Protein AF-0000000078666868 (afdb_homodimer)

Structure (mmCIF, N/CA/C/O backbone):
data_AF-0000000078666868-model_v1
#
loop_
_entity.id
_entity.type
_entity.pdbx_description
1 polymer 'Putative NUDIX hydrolase'
#
loop_
_atom_site.group_PDB
_atom_site.id
_atom_site.type_symbol
_atom_site.label_atom_id
_atom_site.label_alt_id
_atom_site.label_comp_id
_atom_site.label_asym_id
_atom_site.label_entity_id
_atom_site.label_seq_id
_atom_site.pdbx_PDB_ins_code
_atom_site.Cartn_x
_atom_site.Cartn_y
_atom_site.Cartn_z
_atom_site.occupancy
_atom_site.B_iso_or_equiv
_atom_site.auth_seq_id
_atom_site.auth_comp_id
_atom_site.auth_asym_id
_atom_site.auth_atom_id
_atom_site.pdbx_PDB_model_num
ATOM 1 N N . MET A 1 1 ? -14.555 -18.406 11.094 1 36.31 1 MET A N 1
ATOM 2 C CA . MET A 1 1 ? -13.805 -17.453 11.898 1 36.31 1 MET A CA 1
ATOM 3 C C . MET A 1 1 ? -13.797 -16.062 11.25 1 36.31 1 MET A C 1
ATOM 5 O O . MET A 1 1 ? -13.586 -15.953 10.039 1 36.31 1 MET A O 1
ATOM 9 N N . ARG A 1 2 ? -14.453 -15.195 11.805 1 47.66 2 ARG A N 1
ATOM 10 C CA . ARG A 1 2 ? -14.602 -13.852 11.242 1 47.66 2 ARG A CA 1
ATOM 11 C C . ARG A 1 2 ? -13.242 -13.234 10.938 1 47.66 2 ARG A C 1
ATOM 13 O O . ARG A 1 2 ? -12.414 -13.078 11.828 1 47.66 2 ARG A O 1
ATOM 20 N N . TYR A 1 3 ? -12.711 -13.367 9.695 1 65.25 3 TYR A N 1
ATOM 21 C CA . TYR A 1 3 ? -11.414 -12.805 9.336 1 65.25 3 TYR A CA 1
ATOM 22 C C . TYR A 1 3 ? -11.414 -11.289 9.508 1 65.25 3 TYR A C 1
ATOM 24 O O . TYR A 1 3 ? -12.336 -10.602 9.07 1 65.25 3 TYR A O 1
ATOM 32 N N . SER A 1 4 ? -10.656 -10.891 10.539 1 92.06 4 SER A N 1
ATOM 33 C CA . SER A 1 4 ? -10.5 -9.453 10.773 1 92.06 4 SER A CA 1
ATOM 34 C C . SER A 1 4 ? -9.258 -8.914 10.07 1 92.06 4 SER A C 1
ATOM 36 O O . SER A 1 4 ? -8.203 -9.555 10.078 1 92.06 4 SER A O 1
ATOM 38 N N . ASN A 1 5 ? -9.414 -7.91 9.344 1 98.06 5 ASN A N 1
ATOM 39 C CA . ASN A 1 5 ? -8.344 -7.266 8.594 1 98.06 5 ASN A CA 1
ATOM 40 C C . ASN A 1 5 ? -8.039 -5.871 9.133 1 98.06 5 ASN A C 1
ATOM 42 O O . ASN A 1 5 ? -8.883 -5.262 9.797 1 98.06 5 ASN A O 1
ATOM 46 N N . PRO A 1 6 ? -6.816 -5.434 8.93 1 98.5 6 PRO A N 1
ATOM 47 C CA . PRO A 1 6 ? -6.562 -4.027 9.25 1 98.5 6 PRO A CA 1
ATOM 48 C C . PRO A 1 6 ? -7.453 -3.074 8.453 1 98.5 6 PRO A C 1
ATOM 50 O O . PRO A 1 6 ? -7.984 -3.453 7.402 1 98.5 6 PRO A O 1
ATOM 53 N N . THR A 1 7 ? -7.633 -1.909 8.93 1 98.38 7 THR A N 1
ATOM 54 C CA . THR A 1 7 ? -8.406 -0.892 8.227 1 98.38 7 THR A CA 1
ATOM 55 C C . THR A 1 7 ? -7.508 -0.057 7.32 1 98.38 7 THR A C 1
ATOM 57 O O . THR A 1 7 ? -6.52 0.517 7.773 1 98.38 7 THR A O 1
ATOM 60 N N . PRO A 1 8 ? -7.789 0.019 6.043 1 98.69 8 PRO A N 1
ATOM 61 C CA . PRO A 1 8 ? -6.949 0.774 5.113 1 98.69 8 PRO A CA 1
ATOM 62 C C . PRO A 1 8 ? -7.102 2.285 5.27 1 98.69 8 PRO A C 1
ATOM 64 O O . PRO A 1 8 ? -8.227 2.789 5.363 1 98.69 8 PRO A O 1
ATOM 67 N N . THR A 1 9 ? -6.012 3.002 5.266 1 98.81 9 THR A N 1
ATOM 68 C CA . THR A 1 9 ? -5.957 4.461 5.227 1 98.81 9 THR A CA 1
ATOM 69 C C . THR A 1 9 ? -4.898 4.934 4.234 1 98.81 9 THR A C 1
ATOM 71 O O . THR A 1 9 ? -4.125 4.129 3.711 1 98.81 9 THR A O 1
ATOM 74 N N . VAL A 1 10 ? -4.93 6.203 3.896 1 98.94 10 VAL A N 1
ATOM 75 C CA . VAL A 1 10 ? -3.852 6.863 3.17 1 98.94 10 VAL A CA 1
ATOM 76 C C . VAL A 1 10 ? -3.297 8.016 4.004 1 98.94 10 VAL A C 1
ATOM 78 O O . VAL A 1 10 ? -4.027 8.625 4.789 1 98.94 10 VAL A O 1
ATOM 81 N N . ASP A 1 11 ? -2.051 8.227 3.908 1 98.94 11 ASP A N 1
ATOM 82 C CA . ASP A 1 11 ? -1.366 9.445 4.316 1 98.94 11 ASP A CA 1
ATOM 83 C C . ASP A 1 11 ? -0.655 10.102 3.133 1 98.94 11 ASP A C 1
ATOM 85 O O . ASP A 1 11 ? -0.332 9.43 2.15 1 98.94 11 ASP A O 1
ATOM 89 N N . ILE A 1 12 ? -0.465 11.383 3.236 1 98.88 12 ILE A N 1
ATOM 90 C CA . ILE A 1 12 ? -0.002 12.117 2.068 1 98.88 12 ILE A CA 1
ATOM 91 C C . ILE A 1 12 ? 1.17 13.016 2.459 1 98.88 12 ILE A C 1
ATOM 93 O O . ILE A 1 12 ? 1.06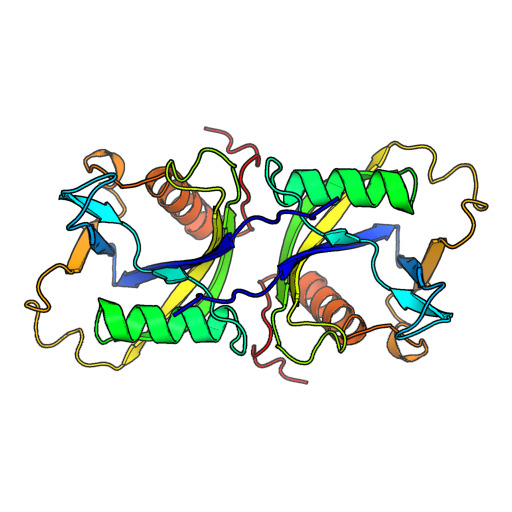2 13.82 3.391 1 98.88 12 ILE A O 1
ATOM 97 N N . ILE A 1 13 ? 2.24 12.906 1.796 1 98.94 13 ILE A N 1
ATOM 98 C CA . ILE A 1 13 ? 3.35 13.844 1.935 1 98.94 13 ILE A CA 1
ATOM 99 C C . ILE A 1 13 ? 3.314 14.859 0.794 1 98.94 13 ILE A C 1
ATOM 101 O O . ILE A 1 13 ? 3.389 14.492 -0.38 1 98.94 13 ILE A O 1
ATOM 105 N N . LEU A 1 14 ? 3.15 16.094 1.084 1 98.69 14 LEU A N 1
ATOM 106 C CA . LEU A 1 14 ? 3.223 17.234 0.179 1 98.69 14 LEU A CA 1
ATOM 107 C C . LEU A 1 14 ? 4.34 18.188 0.594 1 98.69 14 LEU A C 1
ATOM 109 O O . LEU A 1 14 ? 4.371 18.656 1.736 1 98.69 14 LEU A O 1
ATOM 113 N N . GLN A 1 15 ? 5.195 18.438 -0.309 1 98.06 15 GLN A N 1
ATOM 114 C CA . GLN A 1 15 ? 6.324 19.312 0.019 1 98.06 15 GLN A CA 1
ATOM 115 C C . GLN A 1 15 ? 6.363 20.531 -0.896 1 98.06 15 GLN A C 1
ATOM 117 O O . GLN A 1 15 ? 6.109 20.422 -2.098 1 98.06 15 GLN A O 1
ATOM 122 N N . GLN A 1 16 ? 6.598 21.641 -0.354 1 96.31 16 GLN A N 1
ATOM 123 C CA . GLN A 1 16 ? 6.914 22.891 -1.051 1 96.31 16 GLN A CA 1
ATOM 124 C C . GLN A 1 16 ? 8.227 23.484 -0.547 1 96.31 16 GLN A C 1
ATOM 126 O O . GLN A 1 16 ? 8.336 23.859 0.62 1 96.31 16 GLN A O 1
ATOM 131 N N . GLY A 1 17 ? 9.18 23.562 -1.484 1 96.75 17 GLY A N 1
ATOM 132 C CA . GLY A 1 17 ? 10.5 23.969 -1.025 1 96.75 17 GLY A CA 1
ATOM 133 C C . GLY A 1 17 ? 11.102 23 -0.019 1 96.75 17 GLY A C 1
ATOM 134 O O . GLY A 1 17 ? 11.195 21.797 -0.285 1 96.75 17 GLY A O 1
ATOM 135 N N . SER A 1 18 ? 11.438 23.5 1.128 1 98 18 SER A N 1
ATOM 136 C CA . SER A 1 18 ? 12.07 22.688 2.156 1 98 18 SER A CA 1
ATOM 137 C C . SER A 1 18 ? 11.07 22.25 3.221 1 98 18 SER A C 1
ATOM 139 O O . SER A 1 18 ? 11.445 21.656 4.23 1 98 18 SER A O 1
ATOM 141 N N . LYS A 1 19 ? 9.773 22.562 2.953 1 98.31 19 LYS A N 1
ATOM 142 C CA . LYS A 1 19 ? 8.773 22.328 3.994 1 98.31 19 LYS A CA 1
ATOM 143 C C . LYS A 1 19 ? 7.777 21.266 3.574 1 98.31 19 LYS A C 1
ATOM 145 O O . LYS A 1 19 ? 7.445 21.141 2.393 1 98.31 19 LYS A O 1
ATOM 150 N N . VAL A 1 20 ? 7.316 20.516 4.512 1 98.56 20 VAL A N 1
ATOM 151 C CA . VAL A 1 20 ? 6.27 19.531 4.309 1 98.56 20 VAL A CA 1
ATOM 152 C C . VAL A 1 20 ? 4.98 19.984 4.98 1 98.56 20 VAL A C 1
ATOM 154 O O . VAL A 1 20 ? 5.016 20.578 6.062 1 98.56 20 VAL A O 1
ATOM 157 N N . LEU A 1 21 ? 3.857 19.703 4.348 1 98.06 21 LEU A N 1
ATOM 158 C CA . LEU A 1 21 ? 2.547 20.094 4.855 1 98.06 21 LEU A CA 1
ATOM 159 C C . LEU A 1 21 ? 2.08 19.141 5.949 1 98.06 21 LEU A C 1
ATOM 161 O O . LEU A 1 21 ? 2.094 17.922 5.762 1 98.06 21 LEU A O 1
ATOM 165 N N . MET A 1 22 ? 1.708 19.703 7.07 1 98.19 22 MET A N 1
ATOM 166 C CA . MET A 1 22 ? 1.143 18.953 8.195 1 98.19 22 MET A CA 1
ATOM 167 C C . MET A 1 22 ? -0.183 19.562 8.641 1 98.19 22 MET A C 1
ATOM 169 O O . MET A 1 22 ? -0.484 20.703 8.305 1 98.19 22 MET A O 1
ATOM 173 N N . ILE A 1 23 ? -0.926 18.797 9.289 1 97.19 23 ILE A N 1
ATOM 174 C CA . ILE A 1 23 ? -2.119 19.297 9.977 1 97.19 23 ILE A CA 1
ATOM 175 C C . ILE A 1 23 ? -2.018 19 11.469 1 97.19 23 ILE A C 1
ATOM 177 O O . ILE A 1 23 ? -1.339 18.062 11.883 1 97.19 23 ILE A O 1
ATOM 181 N N . ARG A 1 24 ? -2.648 19.781 12.258 1 95.81 24 ARG A N 1
ATOM 182 C CA . ARG A 1 24 ? -2.67 19.562 13.703 1 95.81 24 ARG A CA 1
ATOM 183 C C . ARG A 1 24 ? -3.932 18.812 14.125 1 95.81 24 ARG A C 1
ATOM 185 O O . ARG A 1 24 ? -5.047 19.25 13.82 1 95.81 24 ARG A O 1
ATOM 192 N N . ARG A 1 25 ? -3.752 17.734 14.828 1 95.88 25 ARG A N 1
ATOM 193 C CA . ARG A 1 25 ? -4.898 16.953 15.273 1 95.88 25 ARG A CA 1
ATOM 194 C C . ARG A 1 25 ? -5.688 17.688 16.344 1 95.88 25 ARG A C 1
ATOM 196 O O . ARG A 1 25 ? -5.102 18.312 17.25 1 95.88 25 ARG A O 1
ATOM 203 N N . LYS A 1 26 ? -7.012 17.578 16.328 1 93.94 26 LYS A N 1
ATOM 204 C CA . LYS A 1 26 ? -7.879 18.328 17.234 1 93.94 26 LYS A CA 1
ATOM 205 C C . LYS A 1 26 ? -8.438 17.422 18.328 1 93.94 26 LYS A C 1
ATOM 207 O O . LYS A 1 26 ? -8.953 17.906 19.344 1 93.94 26 LYS A O 1
ATOM 212 N N . LYS A 1 27 ? -8.344 16.141 18.156 1 94.88 27 LYS A N 1
ATOM 213 C CA . LYS A 1 27 ? -8.945 15.188 19.094 1 94.88 27 LYS A CA 1
ATOM 214 C C . LYS A 1 27 ? -7.953 14.102 19.484 1 94.88 27 LYS A C 1
ATOM 216 O O . LYS A 1 27 ? -6.945 13.898 18.812 1 94.88 27 LYS A O 1
ATOM 221 N N . ASP A 1 28 ? -8.328 13.445 20.656 1 96 28 ASP A N 1
ATOM 222 C CA . ASP A 1 28 ? -7.551 12.289 21.062 1 96 28 ASP A CA 1
ATOM 223 C C . ASP A 1 28 ? -7.758 11.109 20.125 1 96 28 ASP A C 1
ATOM 225 O O . ASP A 1 28 ? -8.828 10.977 19.516 1 96 28 ASP A O 1
ATOM 229 N N . PRO A 1 29 ? -6.73 10.32 19.969 1 97.25 29 PRO A N 1
ATOM 230 C CA . PRO A 1 29 ? -5.387 10.414 20.531 1 97.25 29 PRO A CA 1
ATOM 231 C C . PRO A 1 29 ? -4.504 11.43 19.812 1 97.25 29 PRO A C 1
ATOM 233 O O . PRO A 1 29 ? -4.812 11.828 18.688 1 97.25 29 PRO A O 1
ATOM 236 N N . PHE A 1 30 ? -3.357 11.93 20.469 1 97.69 30 PHE A N 1
ATOM 237 C CA . PHE A 1 30 ? -2.314 12.797 19.938 1 97.69 30 PHE A CA 1
ATOM 238 C C . PHE A 1 30 ? -2.855 14.195 19.672 1 97.69 30 PHE A C 1
ATOM 240 O O . PHE A 1 30 ? -2.498 14.836 18.672 1 97.69 30 PHE A O 1
ATOM 247 N N . LYS A 1 31 ? -3.828 14.602 20.531 1 96.94 31 LYS A N 1
ATOM 248 C CA . LYS A 1 31 ? -4.375 15.953 20.406 1 96.94 31 LYS A CA 1
ATOM 249 C C . LYS A 1 31 ? -3.264 17 20.438 1 96.94 31 LYS A C 1
ATOM 251 O O . LYS A 1 31 ? -2.383 16.953 21.297 1 96.94 31 LYS A O 1
ATOM 256 N N . GLY A 1 32 ? -3.359 17.875 19.422 1 96 32 GLY A N 1
ATOM 257 C CA . GLY A 1 32 ? -2.416 18.984 19.391 1 96 32 GLY A CA 1
ATOM 258 C C . GLY A 1 32 ? -1.131 18.656 18.656 1 96 32 GLY A C 1
ATOM 259 O O . GLY A 1 32 ? -0.306 19.531 18.406 1 96 32 GLY A O 1
ATOM 260 N N . GLN A 1 33 ? -0.907 17.422 18.281 1 97.75 33 GLN A N 1
ATOM 261 C CA . GLN A 1 33 ? 0.31 17.016 17.578 1 97.75 33 GLN A CA 1
ATOM 262 C C . GLN A 1 33 ? 0.138 17.094 16.078 1 97.75 33 GLN A C 1
ATOM 264 O O . GLN A 1 33 ? -0.988 17.141 15.57 1 97.75 33 GLN A O 1
ATOM 269 N N . LEU A 1 34 ? 1.242 17.172 15.43 1 98.19 34 LEU A N 1
ATOM 270 C CA . LEU A 1 34 ? 1.257 17.25 13.977 1 98.19 34 LEU A CA 1
ATOM 271 C C . LEU A 1 34 ? 1.034 15.883 13.344 1 98.19 34 LEU A C 1
ATOM 273 O O . LEU A 1 34 ? 1.555 14.883 13.828 1 98.19 34 LEU A O 1
ATOM 277 N N . ALA A 1 35 ? 0.274 15.906 12.266 1 98.56 35 ALA A N 1
ATOM 278 C CA . ALA A 1 35 ? 0.044 14.688 11.492 1 98.56 35 ALA A CA 1
ATOM 279 C C . ALA A 1 35 ? 0.038 14.984 10 1 98.56 35 ALA A C 1
ATOM 281 O O . ALA A 1 35 ? -0.268 16.094 9.578 1 98.56 35 ALA A O 1
ATOM 282 N N . LEU A 1 36 ? 0.447 14 9.25 1 98.75 36 LEU A N 1
ATOM 283 C CA . LEU A 1 36 ? 0.224 14.062 7.805 1 98.75 36 LEU A CA 1
ATOM 284 C C . LEU A 1 36 ? -1.267 14.094 7.488 1 98.75 36 LEU A C 1
ATOM 286 O O . LEU A 1 36 ? -2.062 13.422 8.148 1 98.75 36 LEU A O 1
ATOM 290 N N . PRO A 1 37 ? -1.655 14.914 6.484 1 98.31 37 PRO A N 1
ATOM 291 C CA . PRO A 1 37 ? -3.037 14.727 6.039 1 98.31 37 PRO A CA 1
ATOM 292 C C . PRO A 1 37 ? -3.314 13.297 5.566 1 98.31 37 PRO A C 1
ATOM 294 O O . PRO A 1 37 ? -2.408 12.617 5.078 1 98.31 37 PRO A O 1
ATOM 297 N N . GLY A 1 38 ? -4.457 12.805 5.699 1 98.12 38 GLY A N 1
ATOM 298 C CA . GLY A 1 38 ? -4.84 11.453 5.332 1 98.12 38 GLY A CA 1
ATOM 299 C C . GLY A 1 38 ? -6.172 11.031 5.926 1 98.12 38 GLY A C 1
ATOM 300 O O . GLY A 1 38 ? -6.891 11.852 6.5 1 98.12 38 GLY A O 1
ATOM 301 N N . GLY A 1 39 ? -6.516 9.797 5.75 1 98 39 GLY A N 1
ATOM 302 C CA . GLY A 1 39 ? -7.781 9.281 6.25 1 98 39 GLY A CA 1
ATOM 303 C C . GLY A 1 39 ? -8.125 7.91 5.695 1 98 39 GLY A C 1
ATOM 304 O O . GLY A 1 39 ? -7.297 7.266 5.051 1 98 39 GLY A O 1
ATOM 305 N N . PHE A 1 40 ? -9.273 7.535 5.953 1 98.38 40 PHE A N 1
ATOM 306 C CA . PHE A 1 40 ? -9.727 6.191 5.602 1 98.38 40 PHE A CA 1
ATOM 307 C C . PHE A 1 40 ? -9.992 6.086 4.105 1 98.38 40 PHE A C 1
ATOM 309 O O . PHE A 1 40 ? -10.43 7.055 3.477 1 98.38 40 PHE A O 1
ATOM 316 N N . VAL A 1 41 ? -9.688 4.91 3.545 1 98.75 41 VAL A N 1
ATOM 317 C CA . VAL A 1 41 ? -10.125 4.586 2.191 1 98.75 41 VAL A CA 1
ATOM 318 C C . VAL A 1 41 ? -11.539 4.008 2.232 1 98.75 41 VAL A C 1
ATOM 320 O O . VAL A 1 41 ? -11.797 3.025 2.932 1 98.75 41 VAL A O 1
ATOM 323 N N . ASN A 1 42 ? -12.445 4.586 1.481 1 98.31 42 ASN A N 1
ATOM 324 C CA . ASN A 1 42 ? -13.82 4.094 1.449 1 98.31 42 ASN A CA 1
ATOM 325 C C . ASN A 1 42 ? -14 3 0.401 1 98.31 42 ASN A C 1
ATOM 327 O O . ASN A 1 42 ? -13.398 3.059 -0.674 1 98.31 42 ASN A O 1
ATOM 331 N N . GLU A 1 43 ? -14.836 2.07 0.765 1 98.19 43 GLU A N 1
ATOM 332 C CA . GLU A 1 43 ? -15.227 1.121 -0.271 1 98.19 43 GLU A CA 1
ATOM 333 C C . GLU A 1 43 ? -15.773 1.841 -1.5 1 98.19 43 GLU A C 1
ATOM 335 O O . GLU A 1 43 ? -16.531 2.805 -1.376 1 98.19 43 GLU A O 1
ATOM 340 N N . GLY A 1 44 ? -15.352 1.42 -2.672 1 98.19 44 GLY A N 1
ATOM 341 C CA . GLY A 1 44 ? -15.828 2 -3.916 1 98.19 44 GLY A CA 1
ATOM 342 C C . GLY A 1 44 ? -14.875 3.014 -4.512 1 98.19 44 GLY A C 1
ATOM 343 O O . GLY A 1 44 ? -15.047 3.439 -5.656 1 98.19 44 GLY A O 1
ATOM 344 N N . GLU A 1 45 ? -13.836 3.387 -3.787 1 98.62 45 GLU A N 1
ATOM 345 C CA . GLU A 1 45 ? -12.828 4.289 -4.34 1 98.62 45 GLU A CA 1
ATOM 346 C C . GLU A 1 45 ? -11.445 3.654 -4.305 1 98.62 45 GLU A C 1
ATOM 348 O O . GLU A 1 45 ? -11.211 2.701 -3.559 1 98.62 45 GLU A O 1
ATOM 353 N N . THR A 1 46 ? -10.547 4.156 -5.074 1 98.81 46 THR A N 1
ATOM 354 C CA . THR A 1 46 ? -9.156 3.711 -5.039 1 98.81 46 THR A CA 1
ATOM 355 C C . THR A 1 46 ? -8.391 4.422 -3.928 1 98.81 46 THR A C 1
ATOM 357 O O . THR A 1 46 ? -8.852 5.438 -3.4 1 98.81 46 THR A O 1
ATOM 360 N N . ALA A 1 47 ? -7.25 3.84 -3.576 1 98.88 47 ALA A N 1
ATOM 361 C CA . ALA A 1 47 ? -6.391 4.496 -2.594 1 98.88 47 ALA A CA 1
ATOM 362 C C . ALA A 1 47 ? -5.988 5.891 -3.062 1 98.88 47 ALA A C 1
ATOM 364 O O . ALA A 1 47 ? -5.965 6.836 -2.27 1 98.88 47 ALA A O 1
ATOM 365 N N . GLU A 1 48 ? -5.652 6.039 -4.34 1 98.88 48 GLU A N 1
ATOM 366 C CA . GLU A 1 48 ? -5.207 7.332 -4.848 1 98.88 48 GLU A CA 1
ATOM 367 C C . GLU A 1 48 ? -6.355 8.336 -4.887 1 98.88 48 GLU A C 1
ATOM 369 O O . GLU A 1 48 ? -6.145 9.539 -4.699 1 98.88 48 GLU A O 1
ATOM 374 N N . ASP A 1 49 ? -7.547 7.863 -5.148 1 98.75 49 ASP A N 1
ATOM 375 C CA . ASP A 1 49 ? -8.695 8.758 -5.074 1 98.75 49 ASP A CA 1
ATOM 376 C C . ASP A 1 49 ? -8.977 9.18 -3.633 1 98.75 49 ASP A C 1
ATOM 378 O O . ASP A 1 49 ? -9.391 10.312 -3.377 1 98.75 49 ASP A O 1
ATOM 382 N N . ALA A 1 50 ? -8.828 8.227 -2.713 1 98.81 50 ALA A N 1
ATOM 383 C CA . ALA A 1 50 ? -8.945 8.586 -1.301 1 98.81 50 ALA A CA 1
ATOM 384 C C . ALA A 1 50 ? -7.934 9.656 -0.919 1 98.81 50 ALA A C 1
ATOM 386 O O . ALA A 1 50 ? -8.266 10.609 -0.212 1 98.81 50 ALA A O 1
ATOM 387 N N . MET A 1 51 ? -6.727 9.5 -1.402 1 98.75 51 MET A N 1
ATOM 388 C CA . MET A 1 51 ? -5.676 10.477 -1.146 1 98.75 51 MET A CA 1
ATOM 389 C C . MET A 1 51 ? -6.09 11.859 -1.623 1 98.75 51 MET A C 1
ATOM 391 O O . MET A 1 51 ? -5.977 12.836 -0.881 1 98.75 51 MET A O 1
ATOM 395 N N . LYS A 1 52 ? -6.613 11.93 -2.844 1 98.75 52 LYS A N 1
ATOM 396 C CA . LYS A 1 52 ? -7.039 13.203 -3.422 1 98.75 52 LYS A CA 1
ATOM 397 C C . LYS A 1 52 ? -8.203 13.805 -2.633 1 98.75 52 LYS A C 1
ATOM 399 O O . LYS A 1 52 ? -8.211 15 -2.342 1 98.75 52 LYS A O 1
ATOM 404 N N . ARG A 1 53 ? -9.141 12.961 -2.299 1 98.5 53 ARG A N 1
ATOM 405 C CA . ARG A 1 53 ? -10.312 13.414 -1.552 1 98.5 53 ARG A CA 1
ATOM 406 C C . ARG A 1 53 ? -9.906 13.953 -0.182 1 98.5 53 ARG A C 1
ATOM 408 O O . ARG A 1 53 ? -10.328 15.047 0.207 1 98.5 53 ARG A O 1
ATOM 415 N N . GLU A 1 54 ? -9.062 13.18 0.557 1 98 54 GLU A N 1
ATOM 416 C CA . GLU A 1 54 ? -8.633 13.578 1.894 1 98 54 GLU A CA 1
ATOM 417 C C . GLU A 1 54 ? -7.84 14.883 1.849 1 98 54 GLU A C 1
ATOM 419 O O . GLU A 1 54 ? -7.984 15.734 2.727 1 98 54 GLU A O 1
ATOM 424 N N . ALA A 1 55 ? -6.965 15.031 0.854 1 97.75 55 ALA A N 1
ATOM 425 C CA . ALA A 1 55 ? -6.203 16.266 0.704 1 97.75 55 ALA A CA 1
ATOM 426 C C . ALA A 1 55 ? -7.133 17.469 0.526 1 97.75 55 ALA A C 1
ATOM 428 O O . ALA A 1 55 ? -6.961 18.5 1.183 1 97.75 55 ALA A O 1
ATOM 429 N N . MET A 1 56 ? -8.078 17.281 -0.354 1 97.12 56 MET A N 1
ATOM 430 C CA . MET A 1 56 ? -9.039 18.359 -0.6 1 97.12 56 MET A CA 1
ATOM 431 C C . MET A 1 56 ? -9.828 18.688 0.665 1 97.12 56 MET A C 1
ATOM 433 O O . MET A 1 56 ? -9.953 19.859 1.038 1 97.12 56 MET A O 1
ATOM 437 N N . GLU A 1 57 ? -10.344 17.703 1.358 1 95.75 57 GLU A N 1
ATOM 438 C CA . GLU A 1 57 ? -11.18 17.891 2.545 1 95.75 57 GLU A CA 1
ATOM 439 C C . GLU A 1 57 ? -10.398 18.562 3.666 1 95.75 57 GLU A C 1
ATOM 441 O O . GLU A 1 57 ? -10.922 19.438 4.355 1 95.75 57 GLU A O 1
ATOM 446 N N . GLU A 1 58 ? -9.102 18.172 3.814 1 95.25 58 GLU A N 1
ATOM 447 C CA . GLU A 1 58 ? -8.359 18.609 4.992 1 95.25 58 GLU A CA 1
ATOM 448 C C . GLU A 1 58 ? -7.551 19.875 4.695 1 95.25 58 GLU A C 1
ATOM 450 O O . GLU A 1 58 ? -7.195 20.625 5.609 1 95.25 58 GLU A O 1
ATOM 455 N N . THR A 1 59 ? -7.23 20.156 3.396 1 95.5 59 THR A N 1
ATOM 456 C CA . THR A 1 59 ? -6.266 21.219 3.125 1 95.5 59 THR A CA 1
ATOM 457 C C . THR A 1 59 ? -6.762 22.125 2.006 1 95.5 59 THR A C 1
ATOM 459 O O . THR A 1 59 ? -6.156 23.172 1.734 1 95.5 59 THR A O 1
ATOM 462 N N . SER A 1 60 ? -7.84 21.75 1.329 1 95.88 60 SER A N 1
ATOM 463 C CA . SER A 1 60 ? -8.391 22.469 0.186 1 95.88 60 SER A CA 1
ATOM 464 C C . SER A 1 60 ? -7.418 22.484 -0.986 1 95.88 60 SER A C 1
ATOM 466 O O . SER A 1 60 ? -7.438 23.406 -1.805 1 95.88 60 SER A O 1
ATOM 468 N N . LEU A 1 61 ? -6.539 21.516 -1.02 1 96.69 61 LEU A N 1
ATOM 469 C CA . LEU A 1 61 ? -5.562 21.422 -2.1 1 96.69 61 LEU A CA 1
ATOM 470 C C . LEU A 1 61 ? -5.926 20.297 -3.068 1 96.69 61 LEU A C 1
ATOM 472 O O . LEU A 1 61 ? -6.398 19.234 -2.65 1 96.69 61 LEU A O 1
ATOM 476 N N . GLU A 1 62 ? -5.746 20.594 -4.297 1 98 62 GLU A N 1
ATOM 477 C CA . GLU A 1 62 ? -5.781 19.562 -5.328 1 98 62 GLU A CA 1
ATOM 478 C C . GLU A 1 62 ? -4.402 18.953 -5.535 1 98 62 GLU A C 1
ATOM 480 O O . GLU A 1 62 ? -3.424 19.656 -5.777 1 98 62 GLU A O 1
ATOM 485 N N . VAL A 1 63 ? -4.336 17.609 -5.441 1 98.44 63 VAL A N 1
ATOM 486 C CA . VAL A 1 63 ? -3.027 16.969 -5.473 1 98.44 63 VAL A CA 1
ATOM 487 C C . VAL A 1 63 ? -3.068 15.766 -6.41 1 98.44 63 VAL A C 1
ATOM 489 O O . VAL A 1 63 ? -4.145 15.25 -6.723 1 98.44 63 VAL A O 1
ATOM 492 N N . GLU A 1 64 ? -1.925 15.375 -6.941 1 98.56 64 GLU A N 1
ATOM 493 C CA . GLU A 1 64 ? -1.718 14.156 -7.715 1 98.56 64 GLU A CA 1
ATOM 494 C C . GLU A 1 64 ? -0.588 13.312 -7.125 1 98.56 64 GLU A C 1
ATOM 496 O O . GLU A 1 64 ? 0.429 13.859 -6.684 1 98.56 64 GLU A O 1
ATOM 501 N N . PRO A 1 65 ? -0.782 12.031 -7.105 1 98.69 65 PRO A N 1
ATOM 502 C CA . PRO A 1 65 ? 0.328 11.195 -6.645 1 98.69 65 PRO A CA 1
ATOM 503 C C . PRO A 1 65 ? 1.498 11.172 -7.625 1 98.69 65 PRO A C 1
ATOM 505 O O . PRO A 1 65 ? 1.289 11.156 -8.844 1 98.69 65 PRO A O 1
ATOM 508 N N . ILE A 1 66 ? 2.709 11.117 -7.094 1 97.94 66 ILE A N 1
ATOM 509 C CA . ILE A 1 66 ? 3.873 10.945 -7.957 1 97.94 66 ILE A CA 1
ATOM 510 C C . ILE A 1 66 ? 4.621 9.672 -7.566 1 97.94 66 ILE A C 1
ATOM 512 O O . ILE A 1 66 ? 5.418 9.148 -8.344 1 97.94 66 ILE A O 1
ATOM 516 N N . ASP A 1 67 ? 4.426 9.219 -6.367 1 98.44 67 ASP A N 1
ATOM 517 C CA . ASP A 1 67 ? 5.047 7.992 -5.883 1 98.44 67 ASP A CA 1
ATOM 518 C C . ASP A 1 67 ? 4.332 7.469 -4.637 1 98.44 67 ASP A C 1
ATOM 520 O O . ASP A 1 67 ? 3.484 8.156 -4.066 1 98.44 67 ASP A O 1
ATOM 524 N N . ILE A 1 68 ? 4.562 6.23 -4.336 1 98.88 68 ILE A N 1
ATOM 525 C CA . ILE A 1 68 ? 4.227 5.652 -3.039 1 98.88 68 ILE A CA 1
ATOM 526 C C . ILE A 1 68 ? 5.496 5.473 -2.209 1 98.88 68 ILE A C 1
ATOM 528 O O . ILE A 1 68 ? 6.41 4.754 -2.609 1 98.88 68 ILE A O 1
ATOM 532 N N . LEU A 1 69 ? 5.555 6.164 -1.069 1 98.88 69 LEU A N 1
ATOM 533 C CA . LEU A 1 69 ? 6.719 6.031 -0.201 1 98.88 69 LEU A CA 1
ATOM 534 C C . LEU A 1 69 ? 6.809 4.621 0.376 1 98.88 69 LEU A C 1
ATOM 536 O O . LEU A 1 69 ? 7.902 4.055 0.478 1 98.88 69 LEU A O 1
ATOM 540 N N . GLY A 1 70 ? 5.617 4.16 0.801 1 98.81 70 GLY A N 1
ATOM 541 C CA . GLY A 1 70 ? 5.586 2.852 1.439 1 98.81 70 GLY A CA 1
ATOM 542 C C . GLY A 1 70 ? 4.242 2.52 2.055 1 98.81 70 GLY A C 1
ATOM 543 O O . GLY A 1 70 ? 3.262 3.236 1.842 1 98.81 70 GLY A O 1
ATOM 544 N N . VAL A 1 71 ? 4.219 1.374 2.652 1 98.94 71 VAL A N 1
ATOM 545 C CA . VAL A 1 71 ? 3.045 0.889 3.373 1 98.94 71 VAL A CA 1
ATOM 546 C C . VAL A 1 71 ? 3.416 0.599 4.828 1 98.94 71 VAL A C 1
ATOM 548 O O . VAL A 1 71 ? 4.305 -0.212 5.098 1 98.94 71 VAL A O 1
ATOM 551 N N . TYR A 1 72 ? 2.752 1.279 5.691 1 98.94 72 TYR A N 1
ATOM 552 C CA . TYR A 1 72 ? 2.992 1.158 7.125 1 98.94 72 TYR A CA 1
ATOM 553 C C . TYR A 1 72 ? 1.818 0.478 7.82 1 98.94 72 TYR A C 1
ATOM 555 O O . TYR A 1 72 ? 0.697 0.992 7.805 1 98.94 72 TYR A O 1
ATOM 563 N N . SER A 1 73 ? 2.104 -0.677 8.461 1 98.88 73 SER A N 1
ATOM 564 C CA . SER A 1 73 ? 1 -1.519 8.906 1 98.88 73 SER A CA 1
ATOM 565 C C . SER A 1 73 ? 1.308 -2.16 10.258 1 98.88 73 SER A C 1
ATOM 567 O O . SER A 1 73 ? 0.783 -3.229 10.578 1 98.88 73 SER A O 1
ATOM 569 N N . ASP A 1 74 ? 2.258 -1.592 11.008 1 98.75 74 ASP A N 1
ATOM 570 C CA . ASP A 1 74 ? 2.463 -2.062 12.375 1 98.75 74 ASP A CA 1
ATOM 571 C C . ASP A 1 74 ? 1.168 -1.984 13.18 1 98.75 74 ASP A C 1
ATOM 573 O O . ASP A 1 74 ? 0.549 -0.922 13.266 1 98.75 74 ASP A O 1
ATOM 577 N N . PRO A 1 75 ? 0.782 -3.127 13.82 1 98.44 75 PRO A N 1
ATOM 578 C CA . PRO A 1 75 ? -0.491 -3.129 14.547 1 98.44 75 PRO A CA 1
ATOM 579 C C . PRO A 1 75 ? -0.524 -2.111 15.68 1 98.44 75 PRO A C 1
ATOM 581 O O . PRO A 1 75 ? -1.602 -1.755 16.172 1 98.44 75 PRO A O 1
ATOM 584 N N . ARG A 1 76 ? 0.557 -1.585 16.094 1 98.19 76 ARG A N 1
ATOM 585 C CA . ARG A 1 76 ? 0.629 -0.715 17.266 1 98.19 76 ARG A CA 1
ATOM 586 C C . ARG A 1 76 ? 0.718 0.75 16.859 1 98.19 76 ARG A C 1
ATOM 588 O O . ARG A 1 76 ? 0.738 1.641 17.703 1 98.19 76 ARG A O 1
ATOM 595 N N . ARG A 1 77 ? 0.74 1.021 15.547 1 98.5 77 ARG A N 1
ATOM 596 C CA . ARG A 1 77 ? 1.033 2.385 15.117 1 98.5 77 ARG A CA 1
ATOM 597 C C . ARG A 1 77 ? -0.104 3.332 15.484 1 98.5 77 ARG A C 1
ATOM 599 O O . ARG A 1 77 ? 0.113 4.531 15.664 1 98.5 77 ARG A O 1
ATOM 606 N N . ASP A 1 78 ? -1.28 2.871 15.469 1 98 78 ASP A N 1
ATOM 607 C CA . ASP A 1 78 ? -2.479 3.6 15.875 1 98 78 ASP A CA 1
ATOM 608 C C . ASP A 1 78 ? -3.162 2.916 17.062 1 98 78 ASP A C 1
ATOM 610 O O . ASP A 1 78 ? -3.629 1.781 16.938 1 98 78 ASP A O 1
ATOM 614 N N . PRO A 1 79 ? -3.209 3.594 18.203 1 97.56 79 PRO A N 1
ATOM 615 C CA . PRO A 1 79 ? -3.748 2.953 19.406 1 97.56 79 PRO A CA 1
ATOM 616 C C . PRO A 1 79 ? -5.238 2.641 19.281 1 97.56 79 PRO A C 1
ATOM 618 O O . PRO A 1 79 ? -5.785 1.9 20.109 1 97.56 79 PRO A O 1
ATOM 621 N N . ARG A 1 80 ? -5.949 3.168 18.359 1 96.12 80 ARG A N 1
ATOM 622 C CA . ARG A 1 80 ? -7.387 2.965 18.219 1 96.12 80 ARG A CA 1
ATOM 623 C C . ARG A 1 80 ? -7.691 1.612 17.594 1 96.12 80 ARG A C 1
ATOM 625 O O . ARG A 1 80 ? -8.609 0.91 18.016 1 96.12 80 ARG A O 1
ATOM 632 N N . LYS A 1 81 ? -6.996 1.228 16.594 1 96.94 81 LYS A N 1
ATOM 633 C CA . LYS A 1 81 ? -7.172 -0.033 15.875 1 96.94 81 LYS A CA 1
ATOM 634 C C . LYS A 1 81 ? -5.988 -0.31 14.953 1 96.94 81 LYS A C 1
ATOM 636 O O . LYS A 1 81 ? -5.082 0.517 14.828 1 96.94 81 LYS A O 1
ATOM 641 N N . HIS A 1 82 ? -5.941 -1.444 14.391 1 98.31 82 HIS A N 1
ATOM 642 C CA . HIS A 1 82 ? -4.91 -1.803 13.422 1 98.31 82 HIS A CA 1
ATOM 643 C C . HIS A 1 82 ? -5.152 -1.115 12.078 1 98.31 82 HIS A C 1
ATOM 645 O O . HIS A 1 82 ? -6.051 -1.507 11.328 1 98.31 82 HIS A O 1
ATOM 651 N N . ILE A 1 83 ? -4.297 -0.157 11.836 1 98.38 83 ILE A N 1
ATOM 652 C CA . ILE A 1 83 ? -4.383 0.651 10.625 1 98.38 83 ILE A CA 1
ATOM 653 C C . ILE A 1 83 ? -3.271 0.251 9.656 1 98.38 83 ILE A C 1
ATOM 655 O O . ILE A 1 83 ? -2.127 0.048 10.07 1 98.38 83 ILE A O 1
ATOM 659 N N . MET A 1 84 ? -3.57 0.069 8.414 1 98.81 84 MET A N 1
ATOM 660 C CA . MET A 1 84 ? -2.609 -0.078 7.32 1 98.81 84 MET A CA 1
ATOM 661 C C . MET A 1 84 ? -2.656 1.13 6.391 1 98.81 84 MET A C 1
ATOM 663 O O . MET A 1 84 ? -3.602 1.286 5.617 1 98.81 84 MET A O 1
ATOM 667 N N . SER A 1 85 ? -1.598 1.916 6.414 1 98.88 85 SER A N 1
ATOM 668 C CA . SER A 1 85 ? -1.6 3.168 5.668 1 98.88 85 SER A CA 1
ATOM 669 C C . SER A 1 85 ? -0.709 3.076 4.434 1 98.88 85 SER A C 1
ATOM 671 O O . SER A 1 85 ? 0.46 2.701 4.531 1 98.88 85 SER A O 1
ATOM 673 N N . VAL A 1 86 ? -1.269 3.354 3.289 1 98.94 86 VAL A N 1
ATOM 674 C CA . VAL A 1 86 ? -0.473 3.676 2.109 1 98.94 86 VAL A CA 1
ATOM 675 C C . VAL A 1 86 ? -0.042 5.141 2.16 1 98.94 86 VAL A C 1
ATOM 677 O O . VAL A 1 86 ? -0.883 6.039 2.24 1 98.94 86 VAL A O 1
ATOM 680 N N . VAL A 1 87 ? 1.241 5.383 2.156 1 98.94 87 VAL A N 1
ATOM 681 C CA . VAL A 1 87 ? 1.74 6.754 2.195 1 98.94 87 VAL A CA 1
ATOM 682 C C . VAL A 1 87 ? 2.16 7.191 0.795 1 98.94 87 VAL A C 1
ATOM 684 O O . VAL A 1 87 ? 3.117 6.656 0.23 1 98.94 87 VAL A O 1
ATOM 687 N N . PHE A 1 88 ? 1.457 8.203 0.271 1 98.94 88 PHE A N 1
ATOM 688 C CA . PHE A 1 88 ? 1.744 8.75 -1.049 1 98.94 88 PHE A CA 1
ATOM 689 C C . PHE A 1 88 ? 2.658 9.969 -0.942 1 98.94 88 PHE A C 1
ATOM 691 O O . PHE A 1 88 ? 2.551 10.75 0.004 1 98.94 88 PHE A O 1
ATOM 698 N N . VAL A 1 89 ? 3.52 10.062 -1.878 1 98.88 89 VAL A N 1
ATOM 699 C CA . VAL A 1 89 ? 4.172 11.328 -2.189 1 98.88 89 VAL A CA 1
ATOM 700 C C . VAL A 1 89 ? 3.441 12.023 -3.338 1 98.88 89 VAL A C 1
ATOM 702 O O . VAL A 1 89 ? 3.242 11.43 -4.402 1 98.88 89 VAL A O 1
ATOM 705 N N . GLY A 1 90 ? 2.977 13.211 -3.076 1 98.69 90 GLY A N 1
ATOM 706 C CA . GLY A 1 90 ? 2.176 13.898 -4.078 1 98.69 90 GLY A CA 1
ATOM 707 C C . GLY A 1 90 ? 2.719 15.266 -4.441 1 98.69 90 GLY A C 1
ATOM 708 O O . GLY A 1 90 ? 3.66 15.75 -3.811 1 98.69 90 GLY A O 1
ATOM 709 N N . ILE A 1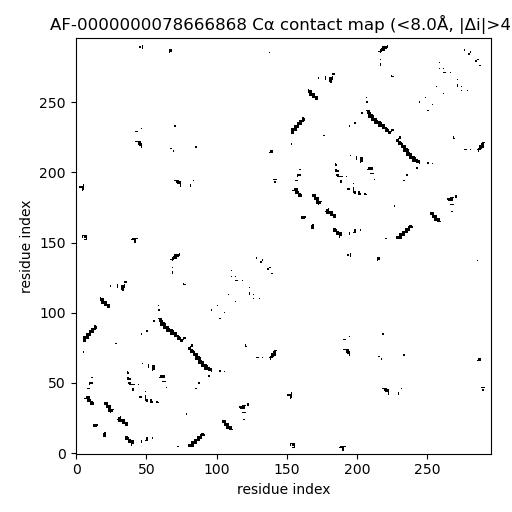 91 ? 2.102 15.836 -5.445 1 98.44 91 ILE A N 1
ATOM 710 C CA . ILE A 1 91 ? 2.375 17.203 -5.859 1 98.44 91 ILE A CA 1
ATOM 711 C C . ILE A 1 91 ? 1.081 18.016 -5.855 1 98.44 91 ILE A C 1
ATOM 713 O O . ILE A 1 91 ? 0.006 17.484 -6.133 1 98.44 91 ILE A O 1
ATOM 717 N N . ILE A 1 92 ? 1.197 19.266 -5.457 1 97.69 92 ILE A N 1
ATOM 718 C CA . ILE A 1 92 ? 0.06 20.172 -5.465 1 97.69 92 ILE A CA 1
ATOM 719 C C . ILE A 1 92 ? -0.153 20.719 -6.875 1 97.69 92 ILE A C 1
ATOM 721 O O . ILE A 1 92 ? 0.757 21.312 -7.461 1 97.69 92 ILE A O 1
ATOM 725 N N . ILE A 1 93 ? -1.303 20.531 -7.387 1 97.75 93 ILE A N 1
ATOM 726 C CA . ILE A 1 93 ? -1.534 20.953 -8.766 1 97.75 93 ILE A CA 1
ATOM 727 C C . ILE A 1 93 ? -2.582 22.062 -8.797 1 97.75 93 ILE A C 1
ATOM 729 O O . ILE A 1 93 ? -2.896 22.594 -9.867 1 97.75 93 ILE A O 1
ATOM 733 N N . GLY A 1 94 ? -3.178 22.344 -7.676 1 95.25 94 GLY A N 1
ATOM 734 C CA . GLY A 1 94 ? -4.18 23.406 -7.586 1 95.25 94 GLY A CA 1
ATOM 735 C C . GLY A 1 94 ? -4.801 23.516 -6.207 1 95.25 94 GLY A C 1
ATOM 736 O O . GLY A 1 94 ? -4.242 23.016 -5.227 1 95.25 94 GLY A O 1
ATOM 737 N N . GLY A 1 95 ? -5.902 24.234 -6.223 1 89.88 95 GLY A N 1
ATOM 738 C CA . GLY A 1 95 ? -6.633 24.406 -4.977 1 89.88 95 GLY A CA 1
ATOM 739 C C . GLY A 1 95 ? -6.371 25.75 -4.32 1 89.88 95 GLY A C 1
ATOM 740 O O . GLY A 1 95 ? -5.672 26.594 -4.883 1 89.88 95 GLY A O 1
ATOM 741 N N . SER A 1 96 ? -7.18 26.047 -3.48 1 73.44 96 SER A N 1
ATOM 742 C CA . SER A 1 96 ? -7.164 27.359 -2.83 1 73.44 96 SER A CA 1
ATOM 743 C C . SER A 1 96 ? -6.293 27.344 -1.578 1 73.44 96 SER A C 1
ATOM 745 O O . SER A 1 96 ? -6.277 28.312 -0.811 1 73.44 96 SER A O 1
ATOM 747 N N . GLY A 1 97 ? -5.594 26.188 -1.449 1 59.91 97 GLY A N 1
ATOM 748 C CA . GLY A 1 97 ? -4.816 26.047 -0.227 1 59.91 97 GLY A CA 1
ATOM 749 C C . GLY A 1 97 ? -3.934 27.234 0.064 1 59.91 97 GLY A C 1
ATOM 750 O O . GLY A 1 97 ? -3.541 27.469 1.21 1 59.91 97 GLY A O 1
ATOM 751 N N . LYS A 1 98 ? -3.221 27.734 -1.159 1 51.91 98 LYS A N 1
ATOM 752 C CA . LYS A 1 98 ? -2.41 28.922 -0.937 1 51.91 98 LYS A CA 1
ATOM 753 C C . LYS A 1 98 ? -3.186 29.984 -0.148 1 51.91 98 LYS A C 1
ATOM 755 O O . LYS A 1 98 ? -2.594 30.766 0.59 1 51.91 98 LYS A O 1
ATOM 760 N N . ALA A 1 99 ? -4.277 30.297 -0.831 1 48.16 99 ALA A N 1
ATOM 761 C CA . ALA A 1 99 ? -4.84 31.562 -0.397 1 48.16 99 ALA A CA 1
ATOM 762 C C . ALA A 1 99 ? -4.984 31.609 1.121 1 48.16 99 ALA A C 1
ATOM 764 O O . ALA A 1 99 ? -4.699 32.656 1.745 1 48.16 99 ALA A O 1
ATOM 765 N N . GLY A 1 100 ? -5.879 30.766 1.796 1 41.31 100 GLY A N 1
ATOM 766 C CA . GLY A 1 100 ? -6.109 31.141 3.182 1 41.31 100 GLY A CA 1
ATOM 767 C C . GLY A 1 100 ? -5.184 30.422 4.152 1 41.31 100 GLY A C 1
ATOM 768 O O . GLY A 1 100 ? -5.254 29.203 4.309 1 41.31 100 GLY A O 1
ATOM 769 N N . ASP A 1 101 ? -3.758 30.781 4.09 1 46.06 101 ASP A N 1
ATOM 770 C CA . ASP A 1 101 ? -2.955 30.516 5.281 1 46.06 101 ASP A CA 1
ATOM 771 C C . ASP A 1 101 ? -3.832 30.078 6.449 1 46.06 101 ASP A C 1
ATOM 773 O O . ASP A 1 101 ? -3.322 29.703 7.508 1 46.06 101 ASP A O 1
ATOM 777 N N . ASP A 1 102 ? -5.012 30.453 6.191 1 44.78 102 ASP A N 1
ATOM 778 C CA . ASP A 1 102 ? -5.941 30.438 7.316 1 44.78 102 ASP A CA 1
ATOM 779 C C . ASP A 1 102 ? -6.719 29.125 7.355 1 44.78 102 ASP A C 1
ATOM 781 O O . ASP A 1 102 ? -7.797 29.047 7.949 1 44.78 102 ASP A O 1
ATOM 785 N N . ALA A 1 103 ? -6.395 28.266 6.137 1 52.75 103 ALA A N 1
ATOM 786 C CA . ALA A 1 103 ? -7.195 27.125 6.555 1 52.75 103 ALA A CA 1
ATOM 787 C C . ALA A 1 103 ? -6.828 26.688 7.969 1 52.75 103 ALA A C 1
ATOM 789 O O . ALA A 1 103 ? -5.66 26.406 8.258 1 52.75 103 ALA A O 1
ATOM 790 N N . GLU A 1 104 ? -7.516 26.984 8.867 1 58.91 104 GLU A N 1
ATOM 791 C CA . GLU A 1 104 ? -7.367 26.703 10.289 1 58.91 104 GLU A CA 1
ATOM 792 C C . GLU A 1 104 ? -6.871 25.266 10.516 1 58.91 104 GLU A C 1
ATOM 794 O O . GLU A 1 104 ? -7.469 24.312 10.023 1 58.91 104 GLU A O 1
ATOM 799 N N . GLY A 1 105 ? -5.484 25.125 10.617 1 82.94 105 GLY A N 1
ATOM 800 C CA . GLY A 1 105 ? -4.992 23.875 11.156 1 82.94 105 GLY A CA 1
ATOM 801 C C . GLY A 1 105 ? -3.879 23.266 10.328 1 82.94 105 GLY A C 1
ATOM 802 O O . GLY A 1 105 ? -3.268 22.266 10.734 1 82.94 105 GLY A O 1
ATOM 803 N N . ILE A 1 106 ? -3.549 24 9.055 1 92.06 106 ILE A N 1
ATOM 804 C CA . ILE A 1 106 ? -2.449 23.5 8.25 1 92.06 106 ILE A CA 1
ATOM 805 C C . ILE A 1 106 ? -1.141 24.141 8.68 1 92.06 106 ILE A C 1
ATOM 807 O O . ILE A 1 106 ? -1.098 25.359 8.945 1 92.06 106 ILE A O 1
ATOM 811 N N . GLU A 1 107 ? -0.055 23.375 8.719 1 94.88 107 GLU A N 1
ATOM 812 C CA . GLU A 1 107 ? 1.275 23.844 9.094 1 94.88 107 GLU A CA 1
ATOM 813 C C . GLU A 1 107 ? 2.336 23.312 8.133 1 94.88 107 GLU A C 1
ATOM 815 O O . GLU A 1 107 ? 2.365 22.109 7.828 1 94.88 107 GLU A O 1
ATOM 820 N N . TRP A 1 108 ? 3.143 24.266 7.637 1 96.69 108 TRP A N 1
ATOM 821 C CA . TRP A 1 108 ? 4.309 23.875 6.852 1 96.69 108 TRP A CA 1
ATOM 822 C C . TRP A 1 108 ? 5.543 23.75 7.738 1 96.69 108 TRP A C 1
ATOM 824 O O . TRP A 1 108 ? 5.992 24.734 8.336 1 96.69 108 TRP A O 1
ATOM 834 N N . VAL A 1 109 ? 6.102 22.578 7.816 1 97.56 109 VAL A N 1
ATOM 835 C CA . VAL A 1 109 ? 7.199 22.266 8.727 1 97.56 109 VAL A CA 1
ATOM 836 C C . VAL A 1 109 ? 8.484 22.047 7.938 1 97.56 109 VAL A C 1
ATOM 838 O O . VAL A 1 109 ? 8.492 21.312 6.945 1 97.56 109 VAL A O 1
ATOM 841 N N . GLU A 1 110 ? 9.586 22.656 8.383 1 98.38 110 GLU A N 1
ATOM 842 C CA . GLU A 1 110 ? 10.883 22.422 7.766 1 98.38 110 GLU A CA 1
ATOM 843 C C . GLU A 1 110 ? 11.305 20.953 7.914 1 98.38 110 GLU A C 1
ATOM 845 O O . GLU A 1 110 ? 11.359 20.422 9.023 1 98.38 110 GLU A O 1
ATOM 850 N N . LEU A 1 111 ? 11.578 20.359 6.797 1 98.19 111 LEU A N 1
ATOM 851 C CA . LEU A 1 111 ? 11.969 18.953 6.82 1 98.19 111 LEU A CA 1
ATOM 852 C C . LEU A 1 111 ? 13.227 18.75 7.668 1 98.19 111 LEU A C 1
ATOM 854 O O . LEU A 1 111 ? 13.367 17.734 8.336 1 98.19 111 LEU A O 1
ATOM 858 N N . ALA A 1 112 ? 14.086 19.703 7.645 1 97.81 112 ALA A N 1
ATOM 859 C CA . ALA A 1 112 ? 15.328 19.609 8.398 1 97.81 112 ALA A CA 1
ATOM 860 C C . ALA A 1 112 ? 15.062 19.641 9.906 1 97.81 112 ALA A C 1
ATOM 862 O O . ALA A 1 112 ? 15.906 19.234 10.703 1 97.81 112 ALA A O 1
ATOM 863 N N . ASP A 1 113 ? 13.875 20.078 10.359 1 97.56 113 ASP A N 1
ATOM 864 C CA . ASP A 1 113 ? 13.609 20.328 11.766 1 97.56 113 ASP A CA 1
ATOM 865 C C . ASP A 1 113 ? 12.57 19.359 12.312 1 97.56 113 ASP A C 1
ATOM 867 O O . ASP A 1 113 ? 11.953 19.609 13.344 1 97.56 113 ASP A O 1
ATOM 871 N N . ILE A 1 114 ? 12.367 18.281 11.633 1 98.12 114 ILE A N 1
ATOM 872 C CA . ILE A 1 114 ? 11.273 17.406 12.031 1 98.12 114 ILE A CA 1
ATOM 873 C C . ILE A 1 114 ? 11.562 16.797 13.398 1 98.12 114 ILE A C 1
ATOM 875 O O . ILE A 1 114 ? 10.641 16.5 14.164 1 98.12 114 ILE A O 1
ATOM 879 N N . GLU A 1 115 ? 12.805 16.672 13.75 1 98 115 GLU A N 1
ATOM 880 C CA . GLU A 1 115 ? 13.148 16.047 15.023 1 98 115 GLU A CA 1
ATOM 881 C C . GLU A 1 115 ? 12.766 16.953 16.203 1 98 115 GLU A C 1
ATOM 883 O O . GLU A 1 115 ? 12.719 16.484 17.344 1 98 115 GLU A O 1
ATOM 888 N N . ARG A 1 116 ? 12.461 18.203 15.984 1 97.19 116 ARG A N 1
ATOM 889 C CA . ARG A 1 116 ? 12.156 19.172 17.031 1 97.19 116 ARG A CA 1
ATOM 890 C C . ARG A 1 116 ? 10.656 19.312 17.234 1 97.19 116 ARG A C 1
ATOM 892 O O . ARG A 1 116 ? 10.203 20.094 18.062 1 97.19 116 ARG A O 1
ATOM 899 N N . GLN A 1 117 ? 9.914 18.531 16.5 1 97.31 117 GLN A N 1
ATOM 900 C CA . GLN A 1 117 ? 8.453 18.625 16.562 1 97.31 117 GLN A CA 1
ATOM 901 C C . GLN A 1 117 ? 7.855 17.359 17.172 1 97.31 117 GLN A C 1
ATOM 903 O O . GLN A 1 117 ? 8.562 16.375 17.391 1 97.31 117 GLN A O 1
ATOM 908 N N . GLN A 1 118 ? 6.633 17.5 17.547 1 97.56 118 GLN A N 1
ATOM 909 C CA . GLN A 1 118 ? 5.867 16.344 18.031 1 97.56 118 GLN A CA 1
ATOM 910 C C . GLN A 1 118 ? 4.855 15.883 17 1 97.56 118 GLN A C 1
ATOM 912 O O . GLN A 1 118 ? 3.979 16.641 16.578 1 97.56 118 GLN A O 1
ATOM 917 N N . PHE A 1 119 ? 4.969 14.609 16.641 1 98.56 119 PHE A N 1
ATOM 918 C CA . PHE A 1 119 ? 4.113 14.07 15.594 1 98.56 119 PHE A CA 1
ATOM 919 C C . PHE A 1 119 ? 3.199 12.984 16.141 1 98.56 119 PHE A C 1
ATOM 921 O O . PHE A 1 119 ? 3.561 12.281 17.094 1 98.56 119 PHE A O 1
ATOM 928 N N . ALA A 1 120 ? 2.039 12.922 15.578 1 98.5 120 ALA A N 1
ATOM 929 C CA . ALA A 1 120 ? 1.082 11.867 15.906 1 98.5 120 ALA A CA 1
ATOM 930 C C . ALA A 1 120 ? 1.516 10.531 15.305 1 98.5 120 ALA A C 1
ATOM 932 O O . ALA A 1 120 ? 2.148 10.5 14.25 1 98.5 120 ALA A O 1
ATOM 933 N N . PHE A 1 121 ? 1.168 9.469 15.992 1 98.44 121 PHE A N 1
ATOM 934 C CA . PHE A 1 121 ? 1.377 8.117 15.492 1 98.44 121 PHE A CA 1
ATOM 935 C C . PHE A 1 121 ? 2.85 7.871 15.188 1 98.44 121 PHE A C 1
ATOM 937 O O . PHE A 1 121 ? 3.719 8.18 16 1 98.44 121 PHE A O 1
ATOM 944 N N . ASP A 1 122 ? 3.127 7.242 14.07 1 98.62 122 ASP A N 1
ATOM 945 C CA . ASP A 1 122 ? 4.508 6.984 13.672 1 98.62 122 ASP A CA 1
ATOM 946 C C . ASP A 1 122 ? 4.934 7.918 12.539 1 98.62 122 ASP A C 1
ATOM 948 O O . ASP A 1 122 ? 5.789 7.566 11.727 1 98.62 122 ASP A O 1
ATOM 952 N N . HIS A 1 123 ? 4.336 9.078 12.5 1 98.81 123 HIS A N 1
ATOM 953 C CA . HIS A 1 123 ? 4.543 9.953 11.352 1 98.81 123 HIS A CA 1
ATOM 954 C C . HIS A 1 123 ? 5.969 10.5 11.328 1 98.81 123 HIS A C 1
ATOM 956 O O . HIS A 1 123 ? 6.496 10.828 10.266 1 98.81 123 HIS A O 1
ATOM 962 N N . ILE A 1 124 ? 6.629 10.508 12.492 1 98.62 124 ILE A N 1
ATOM 963 C CA . ILE A 1 124 ? 8.031 10.906 12.492 1 98.62 124 ILE A CA 1
ATOM 964 C C . ILE A 1 124 ? 8.859 9.867 11.734 1 98.62 124 ILE A C 1
ATOM 966 O O . ILE A 1 124 ? 9.789 10.219 11.008 1 98.62 124 ILE A O 1
ATOM 970 N N . THR A 1 125 ? 8.523 8.609 11.898 1 98.44 125 THR A N 1
ATOM 971 C CA . THR A 1 125 ? 9.203 7.547 11.156 1 98.44 125 THR A CA 1
ATOM 972 C C . THR A 1 125 ? 8.977 7.699 9.656 1 98.44 125 THR A C 1
ATOM 974 O O . THR A 1 125 ? 9.898 7.535 8.859 1 98.44 125 THR A O 1
ATOM 977 N N . ILE A 1 126 ? 7.762 8.062 9.289 1 98.75 126 ILE A N 1
ATOM 978 C CA . ILE A 1 126 ? 7.406 8.258 7.883 1 98.75 126 ILE A CA 1
ATOM 979 C C . ILE A 1 126 ? 8.211 9.414 7.301 1 98.75 126 ILE A C 1
ATOM 981 O O . ILE A 1 126 ? 8.75 9.305 6.195 1 98.75 126 ILE A O 1
ATOM 985 N N . LEU A 1 127 ? 8.352 10.43 8.055 1 98.81 127 LEU A N 1
ATOM 986 C CA . LEU A 1 127 ? 9.086 11.594 7.574 1 98.81 127 LEU A CA 1
ATOM 987 C C . LEU A 1 127 ? 10.578 11.289 7.473 1 98.81 127 LEU A C 1
ATOM 989 O O . LEU A 1 127 ? 11.25 11.766 6.559 1 98.81 127 LEU A O 1
ATOM 993 N N . ARG A 1 128 ? 11.109 10.5 8.414 1 98.31 128 ARG A N 1
ATOM 994 C CA . ARG A 1 128 ? 12.492 10.055 8.312 1 98.31 128 ARG A CA 1
ATOM 995 C C . ARG A 1 128 ? 12.711 9.227 7.051 1 98.31 128 ARG A C 1
ATOM 997 O O . ARG A 1 128 ? 13.703 9.406 6.344 1 98.31 128 ARG A O 1
ATOM 1004 N N . ASP A 1 129 ? 11.82 8.367 6.793 1 98.62 129 ASP A N 1
ATOM 1005 C CA . ASP A 1 129 ? 11.898 7.555 5.586 1 98.62 129 ASP A CA 1
ATOM 1006 C C . ASP A 1 129 ? 11.797 8.422 4.328 1 98.62 129 ASP A C 1
ATOM 1008 O O . ASP A 1 129 ? 12.461 8.141 3.326 1 98.62 129 ASP A O 1
ATOM 1012 N N . TYR A 1 130 ? 10.992 9.461 4.391 1 98.75 130 TYR A N 1
ATOM 1013 C CA . TYR A 1 130 ? 10.852 10.367 3.256 1 98.75 130 TYR A CA 1
ATOM 1014 C C . TYR A 1 130 ? 12.172 11.07 2.955 1 98.75 130 TYR A C 1
ATOM 1016 O O . TYR A 1 130 ? 12.539 11.234 1.791 1 98.75 130 TYR A O 1
ATOM 1024 N N . LYS A 1 131 ? 12.852 11.438 4.031 1 98.19 131 LYS A N 1
ATOM 1025 C CA . LYS A 1 131 ? 14.172 12.031 3.832 1 98.19 131 LYS A CA 1
ATOM 1026 C C . LYS A 1 131 ? 15.109 11.062 3.119 1 98.19 131 LYS A C 1
ATOM 1028 O O . LYS A 1 131 ? 15.852 11.461 2.219 1 98.19 131 LYS A O 1
ATOM 1033 N N . LYS A 1 132 ? 15.125 9.82 3.521 1 97.56 132 LYS A N 1
ATOM 1034 C CA . LYS A 1 132 ? 15.945 8.805 2.871 1 97.56 132 LYS A CA 1
ATOM 1035 C C . LYS A 1 132 ? 15.516 8.594 1.423 1 97.56 132 LYS A C 1
ATOM 1037 O O . LYS A 1 132 ? 16.359 8.422 0.537 1 97.56 132 LYS A O 1
ATOM 1042 N N . TRP A 1 133 ? 14.211 8.555 1.255 1 97.75 133 TRP A N 1
ATOM 1043 C CA . TRP A 1 133 ? 13.641 8.398 -0.08 1 97.75 133 TRP A CA 1
ATOM 1044 C C . TRP A 1 133 ? 14.141 9.492 -1.017 1 97.75 133 TRP A C 1
ATOM 1046 O O . TRP A 1 133 ? 14.461 9.227 -2.178 1 97.75 133 TRP A O 1
ATOM 1056 N N . LYS A 1 134 ? 14.164 10.734 -0.557 1 97.44 134 LYS A N 1
ATOM 1057 C CA . LYS A 1 134 ? 14.641 11.859 -1.365 1 97.44 134 LYS A CA 1
ATOM 1058 C C . LYS A 1 134 ? 16.094 11.648 -1.795 1 97.44 134 LYS A C 1
ATOM 1060 O O . LYS A 1 134 ? 16.5 12.102 -2.867 1 97.44 134 LYS A O 1
ATOM 1065 N N . ALA A 1 135 ? 16.828 10.922 -0.964 1 94.5 135 ALA A N 1
ATOM 1066 C CA . ALA A 1 135 ? 18.25 10.719 -1.217 1 94.5 135 ALA A CA 1
ATOM 1067 C C . ALA A 1 135 ? 18.469 9.539 -2.152 1 94.5 135 ALA A C 1
ATOM 1069 O O . ALA A 1 135 ? 19.344 9.586 -3.025 1 94.5 135 ALA A O 1
ATOM 1070 N N . SER A 1 136 ? 17.734 8.406 -2.088 1 91.88 136 SER A N 1
ATOM 1071 C CA . SER A 1 136 ? 18.141 7.18 -2.76 1 91.88 136 SER A CA 1
ATOM 1072 C C . SER A 1 136 ? 16.953 6.465 -3.381 1 91.88 136 SER A C 1
ATOM 1074 O O . SER A 1 136 ? 17.109 5.484 -4.113 1 91.88 136 SER A O 1
ATOM 1076 N N . GLY A 1 137 ? 15.766 6.953 -3.078 1 92.81 137 GLY A N 1
ATOM 1077 C CA . GLY A 1 137 ? 14.586 6.266 -3.574 1 92.81 137 GLY A CA 1
ATOM 1078 C C . GLY A 1 137 ? 14.258 5.004 -2.797 1 92.81 137 GLY A C 1
ATOM 1079 O O . GLY A 1 137 ? 14.586 4.895 -1.613 1 92.81 137 GLY A O 1
ATOM 1080 N N . GLY A 1 138 ? 13.438 4.117 -3.443 1 94 138 GLY A N 1
ATOM 1081 C CA . GLY A 1 138 ? 13.016 2.885 -2.797 1 94 138 GLY A CA 1
ATOM 1082 C C . GLY A 1 138 ? 11.695 3.018 -2.059 1 94 138 GLY A C 1
ATOM 1083 O O . GLY A 1 138 ? 11.125 4.109 -1.986 1 94 138 GLY A O 1
ATOM 1084 N N . THR A 1 139 ? 11.25 1.9 -1.588 1 98.5 139 THR A N 1
ATOM 1085 C CA . THR A 1 139 ? 10 1.898 -0.834 1 98.5 139 THR A CA 1
ATOM 1086 C C . THR A 1 139 ? 10.227 1.391 0.587 1 98.5 139 THR A C 1
ATOM 1088 O O . THR A 1 139 ? 11.281 0.827 0.89 1 98.5 139 THR A O 1
ATOM 1091 N N . PHE A 1 140 ? 9.266 1.664 1.437 1 98.31 140 PHE A N 1
ATOM 1092 C CA . PHE A 1 140 ? 9.406 1.395 2.863 1 98.31 140 PHE A CA 1
ATOM 1093 C C . PHE A 1 140 ? 8.188 0.651 3.395 1 98.31 140 PHE A C 1
ATOM 1095 O O . PHE A 1 140 ? 7.098 0.746 2.822 1 98.31 140 PHE A O 1
ATOM 1102 N N . TRP A 1 141 ? 8.422 -0.095 4.41 1 98.5 141 TRP A N 1
ATOM 1103 C CA . TRP A 1 141 ? 7.375 -0.789 5.152 1 98.5 141 TRP A CA 1
ATOM 1104 C C . TRP A 1 141 ? 7.719 -0.868 6.637 1 98.5 141 TRP A C 1
ATOM 1106 O O . TRP A 1 141 ? 8.781 -0.401 7.059 1 98.5 141 TRP A O 1
ATOM 1116 N N . SER A 1 142 ? 6.902 -1.469 7.434 1 97 142 SER A N 1
ATOM 1117 C CA . SER A 1 142 ? 6.957 -1.291 8.883 1 97 142 SER A CA 1
ATOM 1118 C C . SER A 1 142 ? 8.242 -1.88 9.461 1 97 142 SER A C 1
ATOM 1120 O O . SER A 1 142 ? 8.859 -1.285 10.344 1 97 142 SER A O 1
ATOM 1122 N N . THR A 1 143 ? 8.656 -3.012 8.969 1 93.31 143 THR A N 1
ATOM 1123 C CA . THR A 1 143 ? 9.766 -3.703 9.609 1 93.31 143 THR A CA 1
ATOM 1124 C C . THR A 1 143 ? 11.055 -3.531 8.805 1 93.31 143 THR A C 1
ATOM 1126 O O . THR A 1 143 ? 12.062 -4.184 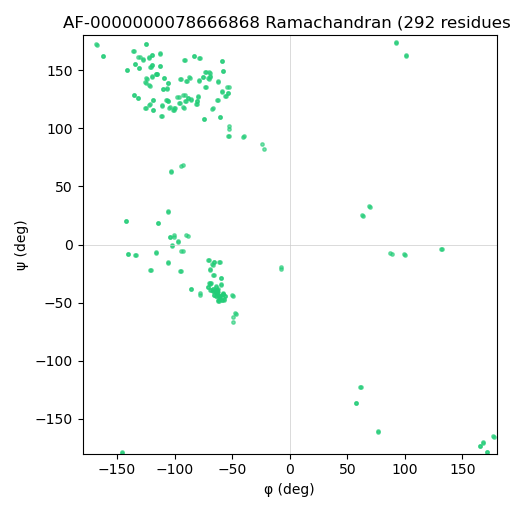9.086 1 93.31 143 THR A O 1
ATOM 1129 N N . LYS A 1 144 ? 10.984 -2.725 7.812 1 94.88 144 LYS A N 1
ATOM 1130 C CA . LYS A 1 144 ? 12.203 -2.525 7.035 1 94.88 144 LYS A CA 1
ATOM 1131 C C . LYS A 1 144 ? 13.336 -2.002 7.91 1 94.88 144 LYS A C 1
ATOM 1133 O O . LYS A 1 144 ? 13.148 -1.054 8.68 1 94.88 144 LYS A O 1
ATOM 1138 N N . ARG A 1 145 ? 14.43 -2.66 7.73 1 83.75 145 ARG A N 1
ATOM 1139 C CA . ARG A 1 145 ? 15.609 -2.207 8.469 1 83.75 145 ARG A CA 1
ATOM 1140 C C . ARG A 1 145 ? 16.062 -0.837 7.98 1 83.75 145 ARG A C 1
ATOM 1142 O O . ARG A 1 145 ? 16.281 -0.64 6.781 1 83.75 145 ARG A O 1
ATOM 1149 N N . ARG A 1 146 ? 16.047 0.176 8.805 1 81.62 146 ARG A N 1
ATOM 1150 C CA . ARG A 1 146 ? 16.359 1.565 8.492 1 81.62 146 ARG A CA 1
ATOM 1151 C C . ARG A 1 146 ? 17.75 1.951 8.992 1 81.62 146 ARG A C 1
ATOM 1153 O O . ARG A 1 146 ? 18.109 1.621 10.125 1 81.62 146 ARG A O 1
ATOM 1160 N N . ASN A 1 147 ? 18.828 1.354 8.523 1 62.03 147 ASN A N 1
ATOM 1161 C CA . ASN A 1 147 ? 20.172 1.633 9.008 1 62.03 147 ASN A CA 1
ATOM 1162 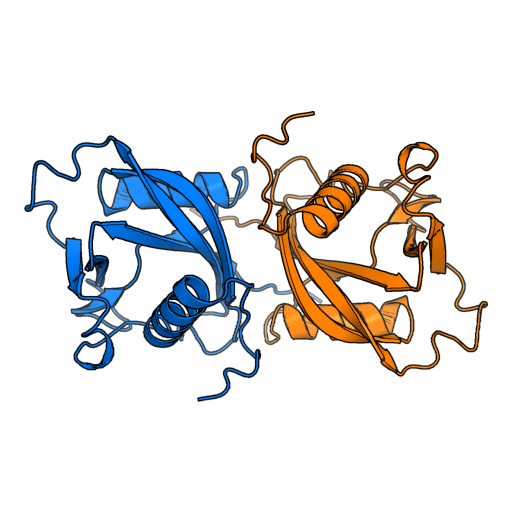C C . ASN A 1 147 ? 20.25 3.008 9.664 1 62.03 147 ASN A C 1
ATOM 1164 O O . ASN A 1 147 ? 19.938 4.02 9.031 1 62.03 147 ASN A O 1
ATOM 1168 N N . GLU A 1 148 ? 19.891 3.176 10.875 1 49.72 148 GLU A N 1
ATOM 1169 C CA . GLU A 1 148 ? 20.203 4.434 11.547 1 49.72 148 GLU A CA 1
ATOM 1170 C C . GLU A 1 148 ? 21.672 4.793 11.398 1 49.72 148 GLU A C 1
ATOM 1172 O O . GLU A 1 148 ? 22.531 3.912 11.242 1 49.72 148 GLU A O 1
ATOM 1177 N N . MET B 1 1 ? -22.969 5.855 10.031 1 36.31 1 MET B N 1
ATOM 1178 C CA . MET B 1 1 ? -22.891 5.164 8.75 1 36.31 1 MET B CA 1
ATOM 1179 C C . MET B 1 1 ? -21.734 4.168 8.742 1 36.31 1 MET B C 1
ATOM 1181 O O . MET B 1 1 ? -20.641 4.48 9.211 1 36.31 1 MET B O 1
ATOM 1185 N N . ARG B 1 2 ? -22.031 2.973 8.742 1 47.38 2 ARG B N 1
ATOM 1186 C CA . ARG B 1 2 ? -21.031 1.913 8.828 1 47.38 2 ARG B CA 1
ATOM 1187 C C . ARG B 1 2 ? -19.953 2.08 7.758 1 47.38 2 ARG B C 1
ATOM 1189 O O . ARG B 1 2 ? -20.266 2.092 6.562 1 47.38 2 ARG B O 1
ATOM 1196 N N . TYR B 1 3 ? -18.812 2.76 8.039 1 65.25 3 TYR B N 1
ATOM 1197 C CA . TYR B 1 3 ? -17.766 2.969 7.055 1 65.25 3 TYR B CA 1
ATOM 1198 C C . TYR B 1 3 ? -17.203 1.64 6.566 1 65.25 3 TYR B C 1
ATOM 1200 O O . TYR B 1 3 ? -16.891 0.759 7.367 1 65.25 3 TYR B O 1
ATOM 1208 N N . SER B 1 4 ? -17.547 1.363 5.309 1 92 4 SER B N 1
ATOM 1209 C CA . SER B 1 4 ? -17.016 0.157 4.684 1 92 4 SER B CA 1
ATOM 1210 C C . SER B 1 4 ? -15.703 0.444 3.957 1 92 4 SER B C 1
ATOM 1212 O O . SER B 1 4 ? -15.57 1.474 3.293 1 92 4 SER B O 1
ATOM 1214 N N . ASN B 1 5 ? -14.742 -0.304 4.234 1 98.06 5 ASN B N 1
ATOM 1215 C CA . ASN B 1 5 ? -13.414 -0.174 3.643 1 98.06 5 ASN B CA 1
ATOM 1216 C C . ASN B 1 5 ? -13.086 -1.359 2.74 1 98.06 5 ASN B C 1
ATOM 1218 O O . ASN B 1 5 ? -13.664 -2.434 2.881 1 98.06 5 ASN B O 1
ATOM 1222 N N . PRO B 1 6 ? -12.211 -1.121 1.771 1 98.5 6 PRO B N 1
ATOM 1223 C CA . PRO B 1 6 ? -11.703 -2.287 1.041 1 98.5 6 PRO B CA 1
ATOM 1224 C C . PRO B 1 6 ? -11.008 -3.295 1.948 1 98.5 6 PRO B C 1
ATOM 1226 O O . PRO B 1 6 ? -10.578 -2.945 3.053 1 98.5 6 PRO B O 1
ATOM 1229 N N . THR B 1 7 ? -10.93 -4.488 1.529 1 98.38 7 THR B N 1
ATOM 1230 C CA . THR B 1 7 ? -10.234 -5.527 2.279 1 98.38 7 THR B CA 1
ATOM 1231 C C . THR B 1 7 ? -8.766 -5.602 1.862 1 98.38 7 THR B C 1
ATOM 1233 O O . THR B 1 7 ? -8.461 -5.766 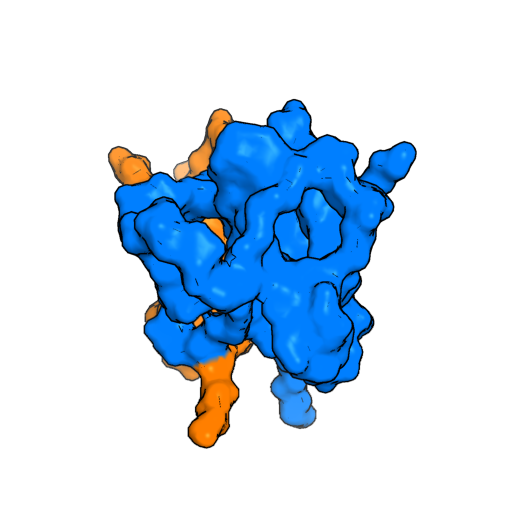0.68 1 98.38 7 THR B O 1
ATOM 1236 N N . PRO B 1 8 ? -7.84 -5.465 2.775 1 98.69 8 PRO B N 1
ATOM 1237 C CA . PRO B 1 8 ? -6.414 -5.492 2.438 1 98.69 8 PRO B CA 1
ATOM 1238 C C . PRO B 1 8 ? -5.918 -6.891 2.088 1 98.69 8 PRO B C 1
ATOM 1240 O O . PRO B 1 8 ? -6.219 -7.852 2.797 1 98.69 8 PRO B O 1
ATOM 1243 N N . THR B 1 9 ? -5.145 -7.004 1.046 1 98.81 9 THR B N 1
ATOM 1244 C CA . THR B 1 9 ? -4.426 -8.211 0.655 1 98.81 9 THR B CA 1
ATOM 1245 C C . THR B 1 9 ? -2.992 -7.879 0.252 1 98.81 9 THR B C 1
ATOM 1247 O O . THR B 1 9 ? -2.627 -6.703 0.146 1 98.81 9 THR B O 1
ATOM 1250 N N . VAL B 1 10 ? -2.145 -8.891 0.143 1 98.94 10 VAL B N 1
ATOM 1251 C CA . VAL B 1 10 ? -0.828 -8.781 -0.473 1 98.94 10 VAL B CA 1
ATOM 1252 C C . VAL B 1 10 ? -0.732 -9.727 -1.669 1 98.94 10 VAL B C 1
ATOM 1254 O O . VAL B 1 10 ? -1.367 -10.781 -1.685 1 98.94 10 VAL B O 1
ATOM 1257 N N . ASP B 1 11 ? -0.056 -9.305 -2.656 1 98.94 11 ASP B N 1
ATOM 1258 C CA . ASP B 1 11 ? 0.46 -10.141 -3.734 1 98.94 11 ASP B CA 1
ATOM 1259 C C . ASP B 1 11 ? 1.983 -10.07 -3.805 1 98.94 11 ASP B C 1
ATOM 1261 O O . ASP B 1 11 ? 2.588 -9.094 -3.342 1 98.94 11 ASP B O 1
ATOM 1265 N N . ILE B 1 12 ? 2.561 -11.094 -4.336 1 98.88 12 ILE B N 1
ATOM 1266 C CA . ILE B 1 12 ? 4.012 -11.211 -4.242 1 98.88 12 ILE B CA 1
ATOM 1267 C C . ILE B 1 12 ? 4.59 -11.547 -5.613 1 98.88 12 ILE B C 1
ATOM 1269 O O . ILE B 1 12 ? 4.172 -12.516 -6.254 1 98.88 12 ILE B O 1
ATOM 1273 N N . ILE B 1 13 ? 5.508 -10.797 -6.059 1 98.94 13 ILE B N 1
ATOM 1274 C CA . ILE B 1 13 ? 6.277 -11.125 -7.254 1 98.94 13 ILE B CA 1
ATOM 1275 C C . ILE B 1 13 ? 7.629 -11.711 -6.852 1 98.94 13 ILE B C 1
ATOM 1277 O O . ILE B 1 13 ? 8.414 -11.062 -6.16 1 98.94 13 ILE B O 1
ATOM 1281 N N . LEU B 1 14 ? 7.891 -12.906 -7.203 1 98.69 14 LEU B N 1
ATOM 1282 C CA . LEU B 1 14 ? 9.156 -13.617 -7.051 1 98.69 14 LEU B CA 1
ATOM 1283 C C . LEU B 1 14 ? 9.727 -14.023 -8.406 1 98.69 14 LEU B C 1
ATOM 1285 O O . LEU B 1 14 ? 9.047 -14.688 -9.188 1 98.69 14 LEU B O 1
ATOM 1289 N N . GLN B 1 15 ? 10.906 -13.617 -8.633 1 98.06 15 GLN B N 1
ATOM 1290 C CA . GLN B 1 15 ? 11.5 -13.93 -9.93 1 98.06 15 GLN B CA 1
ATOM 1291 C C . GLN B 1 15 ? 12.797 -14.711 -9.758 1 98.06 15 GLN B C 1
ATOM 1293 O O . GLN B 1 15 ? 13.594 -14.422 -8.859 1 98.06 15 GLN B O 1
ATOM 1298 N N . GLN B 1 16 ? 12.984 -15.703 -10.539 1 96.25 16 GLN B N 1
ATOM 1299 C CA . GLN B 1 16 ? 14.227 -16.438 -10.711 1 96.25 16 GLN B CA 1
ATOM 1300 C C . GLN B 1 16 ? 14.641 -16.484 -12.18 1 96.25 16 GLN B C 1
ATOM 1302 O O . GLN B 1 16 ? 13.938 -17.062 -13.016 1 96.25 16 GLN B O 1
ATOM 1307 N N . GLY B 1 17 ? 15.805 -15.883 -12.438 1 96.75 17 GLY B N 1
ATOM 1308 C CA . GLY B 1 17 ? 16.172 -15.734 -13.836 1 96.75 17 GLY B CA 1
ATOM 1309 C C . GLY B 1 17 ? 15.18 -14.898 -14.625 1 96.75 17 GLY B C 1
ATOM 1310 O O . GLY B 1 17 ? 14.883 -13.766 -14.25 1 96.75 17 GLY B O 1
ATOM 1311 N N . SER B 1 18 ? 14.641 -15.469 -15.672 1 98 18 SER B N 1
ATOM 1312 C CA . SER B 1 18 ? 13.711 -14.742 -16.531 1 98 18 SER B CA 1
ATOM 1313 C C . SER B 1 18 ? 12.266 -15.109 -16.219 1 98 18 SER B C 1
ATOM 1315 O O . SER B 1 18 ? 11.344 -14.68 -16.922 1 98 18 SER B O 1
ATOM 1317 N N . LYS B 1 19 ? 12.086 -15.883 -15.125 1 98.31 19 LYS B N 1
ATOM 1318 C CA . LYS B 1 19 ? 10.75 -16.406 -14.859 1 98.31 19 LYS B CA 1
ATOM 1319 C C . LYS B 1 19 ? 10.18 -15.844 -13.562 1 98.31 19 LYS B C 1
ATOM 1321 O O . LYS B 1 19 ? 10.922 -15.586 -12.609 1 98.31 19 LYS B O 1
ATOM 1326 N N . VAL B 1 20 ? 8.922 -15.664 -13.539 1 98.56 20 VAL B N 1
ATOM 1327 C CA . VAL B 1 20 ? 8.195 -15.242 -12.344 1 98.56 20 VAL B CA 1
ATOM 1328 C C . VAL B 1 20 ? 7.348 -16.391 -11.812 1 98.56 20 VAL B C 1
ATOM 1330 O O . VAL B 1 20 ? 6.785 -17.172 -12.594 1 98.56 20 VAL B O 1
ATOM 1333 N N . LEU B 1 21 ? 7.25 -16.5 -10.508 1 98.06 21 LEU B N 1
ATOM 1334 C CA . LEU B 1 21 ? 6.496 -17.562 -9.852 1 98.06 21 LEU B CA 1
ATOM 1335 C C . LEU B 1 21 ? 5.004 -17.25 -9.844 1 98.06 21 LEU B C 1
ATOM 1337 O O . LEU B 1 21 ? 4.602 -16.156 -9.438 1 98.06 21 LEU B O 1
ATOM 1341 N N . MET B 1 22 ? 4.219 -18.172 -10.32 1 98.25 22 MET B N 1
ATOM 1342 C CA . MET B 1 22 ? 2.762 -18.078 -10.305 1 98.25 22 MET B CA 1
ATOM 1343 C C . MET B 1 22 ? 2.146 -19.328 -9.664 1 98.25 22 MET B C 1
ATOM 1345 O O . MET B 1 22 ? 2.807 -20.359 -9.531 1 98.25 22 MET B O 1
ATOM 1349 N N . ILE B 1 23 ? 0.975 -19.188 -9.25 1 97.25 23 ILE B N 1
ATOM 1350 C CA . ILE B 1 23 ? 0.176 -20.312 -8.805 1 97.25 23 ILE B CA 1
ATOM 1351 C C . ILE B 1 23 ? -1.097 -20.406 -9.648 1 97.25 23 ILE B C 1
ATOM 1353 O O . ILE B 1 23 ? -1.573 -19.406 -10.172 1 97.25 23 ILE B O 1
ATOM 1357 N N . ARG B 1 24 ? -1.631 -21.562 -9.773 1 95.94 24 ARG B N 1
ATOM 1358 C CA . ARG B 1 24 ? -2.879 -21.75 -10.508 1 95.94 24 ARG B CA 1
ATOM 1359 C C . ARG B 1 24 ? -4.07 -21.797 -9.555 1 95.94 24 ARG B C 1
ATOM 1361 O O . ARG B 1 24 ? -4.09 -22.594 -8.609 1 95.94 24 ARG B O 1
ATOM 1368 N N . ARG B 1 25 ? -5.047 -20.984 -9.82 1 95.94 25 ARG B N 1
ATOM 1369 C CA . ARG B 1 25 ? -6.227 -20.953 -8.961 1 95.94 25 ARG B CA 1
ATOM 1370 C C . ARG B 1 25 ? -7.059 -22.219 -9.125 1 95.94 25 ARG B C 1
ATOM 1372 O O . ARG B 1 25 ? -7.246 -22.703 -10.242 1 95.94 25 ARG B O 1
ATOM 1379 N N . LYS B 1 26 ? -7.641 -22.719 -8.039 1 94.06 26 LYS B N 1
ATOM 1380 C CA . LYS B 1 26 ? -8.375 -23.969 -8.055 1 94.06 26 LYS B CA 1
ATOM 1381 C C . LYS B 1 26 ? -9.883 -23.734 -7.996 1 94.06 26 LYS B C 1
ATOM 1383 O O . LYS B 1 26 ? -10.672 -24.641 -8.281 1 94.06 26 LYS B O 1
ATOM 1388 N N . LYS B 1 27 ? -10.297 -22.562 -7.629 1 94.88 27 LYS B N 1
ATOM 1389 C CA . LYS B 1 27 ? -11.711 -22.266 -7.434 1 94.88 27 LYS B CA 1
ATOM 1390 C C . LYS B 1 27 ? -12.117 -20.984 -8.172 1 94.88 27 LYS B C 1
ATOM 1392 O O . LYS B 1 27 ? -11.266 -20.172 -8.531 1 94.88 27 LYS B O 1
ATOM 1397 N N . ASP B 1 28 ? -13.477 -20.891 -8.352 1 96.06 28 ASP B N 1
ATOM 1398 C CA . ASP B 1 28 ? -14.016 -19.656 -8.914 1 96.06 28 ASP B CA 1
ATOM 1399 C C . ASP B 1 28 ? -13.891 -18.5 -7.918 1 96.06 28 ASP B C 1
ATOM 1401 O O . ASP B 1 28 ? -13.922 -18.719 -6.703 1 96.06 28 ASP B O 1
ATOM 1405 N N . PRO B 1 29 ? -13.711 -17.328 -8.453 1 97.31 29 PRO B N 1
ATOM 1406 C CA . PRO B 1 29 ? -13.57 -16.938 -9.859 1 97.31 29 PRO B CA 1
ATOM 1407 C C . PRO B 1 29 ? -12.172 -17.219 -10.406 1 97.31 29 PRO B C 1
ATOM 1409 O O . PRO B 1 29 ? -11.227 -17.406 -9.633 1 97.31 29 PRO B O 1
ATOM 1412 N N . PHE B 1 30 ? -11.992 -17.297 -11.805 1 97.69 30 PHE B N 1
ATOM 1413 C CA . PHE B 1 30 ? -10.742 -17.422 -12.555 1 97.69 30 PHE B CA 1
ATOM 1414 C C . PHE B 1 30 ? -10.125 -18.797 -12.336 1 97.69 30 PHE B C 1
ATOM 1416 O O . PHE B 1 30 ? -8.898 -18.922 -12.234 1 97.69 30 PHE B O 1
ATOM 1423 N N . LYS B 1 31 ? -11.016 -19.797 -12.141 1 97 31 LYS B N 1
ATOM 1424 C CA . LYS B 1 31 ? -10.523 -21.172 -11.984 1 97 31 LYS B CA 1
ATOM 1425 C C . LYS B 1 31 ? -9.617 -21.562 -13.141 1 97 31 LYS B C 1
ATOM 1427 O O . LYS B 1 31 ? -9.961 -21.344 -14.305 1 97 31 LYS B O 1
ATOM 1432 N N . GLY B 1 32 ? -8.453 -22.109 -12.727 1 96.12 32 GLY B N 1
ATOM 1433 C CA . GLY B 1 32 ? -7.535 -22.609 -13.734 1 96.12 32 GLY B CA 1
ATOM 1434 C C . GLY B 1 32 ? -6.586 -21.547 -14.258 1 96.12 32 GLY B C 1
ATOM 1435 O O . GLY B 1 32 ? -5.648 -21.859 -15 1 96.12 32 GLY B O 1
ATOM 1436 N N . GLN B 1 33 ? -6.746 -20.312 -13.906 1 97.75 33 GLN B N 1
ATOM 1437 C CA . GLN B 1 33 ? -5.891 -19.219 -14.383 1 97.75 33 GLN B CA 1
ATOM 1438 C C . GLN B 1 33 ? -4.727 -18.984 -13.422 1 97.75 33 GLN B C 1
ATOM 1440 O O . GLN B 1 33 ? -4.773 -19.406 -12.266 1 97.75 33 GLN B O 1
ATOM 1445 N N . LEU B 1 34 ? -3.732 -18.375 -13.961 1 98.25 34 LEU B N 1
ATOM 1446 C CA . LEU B 1 34 ? -2.533 -18.062 -13.188 1 98.25 34 LEU B CA 1
ATOM 1447 C C . LEU B 1 34 ? -2.744 -16.844 -12.305 1 98.25 34 LEU B C 1
ATOM 1449 O O . LEU B 1 34 ? -3.371 -15.867 -12.734 1 98.25 34 LEU B O 1
ATOM 1453 N N . ALA B 1 35 ? -2.193 -16.922 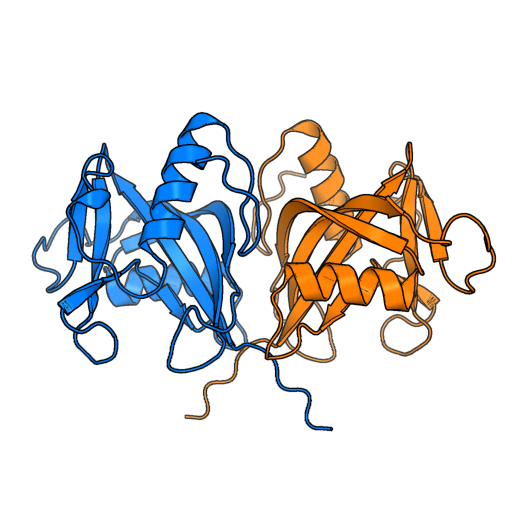-11.109 1 98.56 35 ALA B N 1
ATOM 1454 C CA . ALA B 1 35 ? -2.232 -15.797 -10.188 1 98.56 35 ALA B CA 1
ATOM 1455 C C . ALA B 1 35 ? -0.917 -15.664 -9.422 1 98.56 35 ALA B C 1
ATOM 1457 O O . ALA B 1 35 ? -0.199 -16.641 -9.242 1 98.56 35 ALA B O 1
ATOM 1458 N N . LEU B 1 36 ? -0.61 -14.453 -9.078 1 98.75 36 LEU B N 1
ATOM 1459 C CA . LEU B 1 36 ? 0.462 -14.234 -8.109 1 98.75 36 LEU B CA 1
ATOM 1460 C C . LEU B 1 36 ? 0.117 -14.859 -6.762 1 98.75 36 LEU B C 1
ATOM 1462 O O . LEU B 1 36 ? -1.036 -14.812 -6.328 1 98.75 36 LEU B O 1
ATOM 1466 N N . PRO B 1 37 ? 1.125 -15.477 -6.105 1 98.31 37 PRO B N 1
ATOM 1467 C CA . PRO B 1 37 ? 0.828 -15.836 -4.715 1 98.31 37 PRO B CA 1
ATOM 1468 C C . PRO B 1 37 ? 0.435 -14.625 -3.869 1 98.31 37 PRO B C 1
ATOM 1470 O O . PRO B 1 37 ? 0.879 -13.508 -4.141 1 98.31 37 PRO B O 1
ATOM 1473 N N . GLY B 1 38 ? -0.358 -14.773 -2.92 1 98.19 38 GLY B N 1
ATOM 1474 C CA . GLY B 1 38 ? -0.845 -13.695 -2.066 1 98.19 38 GLY B CA 1
ATOM 1475 C C . GLY B 1 38 ? -2.051 -14.094 -1.238 1 98.19 38 GLY B C 1
ATOM 1476 O O . GLY B 1 38 ? -2.42 -15.273 -1.195 1 98.19 38 GLY B O 1
ATOM 1477 N N . GLY B 1 39 ? -2.617 -13.148 -0.553 1 98 39 GLY B N 1
ATOM 1478 C CA . GLY B 1 39 ? -3.766 -13.414 0.299 1 98 39 GLY B CA 1
ATOM 1479 C C . GLY B 1 39 ? -4.098 -12.266 1.229 1 98 39 GLY B C 1
ATOM 1480 O O . GLY B 1 39 ? -3.543 -11.172 1.097 1 98 39 GLY B O 1
ATOM 1481 N N . PHE B 1 40 ? -4.945 -12.531 2.084 1 98.38 40 PHE B N 1
ATOM 1482 C CA . PHE B 1 40 ? -5.469 -11.508 2.979 1 98.38 40 PHE B CA 1
ATOM 1483 C C . PHE B 1 40 ? -4.445 -11.156 4.055 1 98.38 40 PHE B C 1
ATOM 1485 O O . PHE B 1 40 ? -3.695 -12.023 4.512 1 98.38 40 PHE B O 1
ATOM 1492 N N . VAL B 1 41 ? -4.41 -9.875 4.426 1 98.75 41 VAL B N 1
ATOM 1493 C CA . VAL B 1 41 ? -3.672 -9.453 5.609 1 98.75 41 VAL B CA 1
ATOM 1494 C C . VAL B 1 41 ? -4.547 -9.609 6.852 1 98.75 41 VAL B C 1
ATOM 1496 O O . VAL B 1 41 ? -5.656 -9.07 6.91 1 98.75 41 VAL B O 1
ATOM 1499 N N . ASN B 1 42 ? -4.07 -10.336 7.836 1 98.31 42 ASN B N 1
ATOM 1500 C CA . ASN B 1 42 ? -4.828 -10.531 9.062 1 98.31 42 ASN B CA 1
ATOM 1501 C C . ASN B 1 42 ? -4.574 -9.414 10.07 1 98.31 42 ASN B C 1
ATOM 1503 O O . ASN B 1 42 ? -3.449 -8.922 10.188 1 98.31 42 ASN B O 1
ATOM 1507 N N . GLU B 1 43 ? -5.629 -9.086 10.742 1 98.25 43 GLU B N 1
ATOM 1508 C CA . GLU B 1 43 ? -5.406 -8.195 11.875 1 98.25 43 GLU B CA 1
ATOM 1509 C C . GLU B 1 43 ? -4.332 -8.742 12.812 1 98.25 43 GLU B C 1
ATOM 1511 O O . GLU B 1 43 ? -4.309 -9.945 13.094 1 98.25 43 GLU B O 1
ATOM 1516 N N . GLY B 1 44 ? -3.424 -7.895 13.242 1 98.25 44 GLY B N 1
ATOM 1517 C CA . GLY B 1 44 ? -2.377 -8.289 14.172 1 98.25 44 GLY B CA 1
ATOM 1518 C C . GLY B 1 44 ? -1.049 -8.562 13.492 1 98.25 44 GLY B C 1
ATOM 1519 O O . GLY B 1 44 ? -0.021 -8.703 14.156 1 98.25 44 GLY B O 1
ATOM 1520 N N . GLU B 1 45 ? -1.028 -8.594 12.172 1 98.62 45 GLU B N 1
ATOM 1521 C CA . GLU B 1 45 ? 0.235 -8.758 11.461 1 98.62 45 GLU B CA 1
ATOM 1522 C C . GLU B 1 45 ? 0.489 -7.594 10.508 1 98.62 45 GLU B C 1
ATOM 1524 O O . GLU B 1 45 ? -0.441 -6.871 10.141 1 98.62 45 GLU B O 1
ATOM 1529 N N . THR B 1 46 ? 1.699 -7.41 10.109 1 98.81 46 THR B N 1
ATOM 1530 C CA . THR B 1 46 ? 2.039 -6.406 9.102 1 98.81 46 THR B CA 1
ATOM 1531 C C . THR B 1 46 ? 1.806 -6.949 7.699 1 98.81 46 THR B C 1
ATOM 1533 O O . THR B 1 46 ? 1.665 -8.156 7.508 1 98.81 46 THR B O 1
ATOM 1536 N N . ALA B 1 47 ? 1.724 -6.027 6.75 1 98.88 47 ALA B N 1
ATOM 1537 C CA . ALA B 1 47 ? 1.601 -6.445 5.355 1 98.88 47 ALA B CA 1
ATOM 1538 C C . ALA B 1 47 ? 2.773 -7.328 4.941 1 98.88 47 ALA B C 1
ATOM 1540 O O . ALA B 1 47 ? 2.59 -8.328 4.242 1 98.88 47 ALA B O 1
ATOM 1541 N N . GLU B 1 48 ? 3.984 -6.969 5.348 1 98.88 48 GLU B N 1
ATOM 1542 C CA . GLU B 1 48 ? 5.16 -7.742 4.949 1 98.88 48 GLU B CA 1
ATOM 1543 C C . GLU B 1 48 ? 5.172 -9.109 5.621 1 98.88 48 GLU B C 1
ATOM 1545 O O . GLU B 1 48 ? 5.656 -10.086 5.043 1 98.88 48 GLU B O 1
ATOM 1550 N N . ASP B 1 49 ? 4.672 -9.18 6.84 1 98.75 49 ASP B N 1
ATOM 1551 C CA . ASP B 1 49 ? 4.555 -10.484 7.48 1 98.75 49 ASP B CA 1
ATOM 1552 C C . ASP B 1 49 ? 3.488 -11.336 6.793 1 98.75 49 ASP B C 1
ATOM 1554 O O . ASP B 1 49 ? 3.637 -12.555 6.684 1 98.75 49 ASP B O 1
ATOM 1558 N N . ALA B 1 50 ? 2.395 -10.711 6.398 1 98.81 50 ALA B N 1
ATOM 1559 C CA . ALA B 1 50 ? 1.395 -11.422 5.613 1 98.81 50 ALA B CA 1
ATOM 1560 C C . ALA B 1 50 ? 2 -11.977 4.324 1 98.81 50 ALA B C 1
ATOM 1562 O O . ALA B 1 50 ? 1.74 -13.125 3.953 1 98.81 50 ALA B O 1
ATOM 1563 N N . MET B 1 51 ? 2.805 -11.172 3.689 1 98.75 51 MET B N 1
ATOM 1564 C CA . MET B 1 51 ? 3.48 -11.586 2.465 1 98.75 51 MET B CA 1
ATOM 1565 C C . MET B 1 51 ? 4.316 -12.836 2.705 1 98.75 51 MET B C 1
ATOM 1567 O O . MET B 1 51 ? 4.223 -13.812 1.953 1 98.75 51 MET B O 1
ATOM 1571 N N . LYS B 1 52 ? 5.094 -12.812 3.777 1 98.75 52 LYS B N 1
ATOM 1572 C CA . LYS B 1 52 ? 5.953 -13.945 4.109 1 98.75 52 LYS B CA 1
ATOM 1573 C C . LYS B 1 52 ? 5.129 -15.188 4.434 1 98.75 52 LYS B C 1
ATOM 1575 O O . LYS B 1 52 ? 5.441 -16.281 3.973 1 98.75 52 LYS B O 1
ATOM 1580 N N . ARG B 1 53 ? 4.098 -14.984 5.207 1 98.56 53 ARG B N 1
ATOM 1581 C CA . ARG B 1 53 ? 3.236 -16.094 5.598 1 98.56 53 ARG B CA 1
ATOM 1582 C C . ARG B 1 53 ? 2.562 -16.719 4.383 1 98.56 53 ARG B C 1
ATOM 1584 O O . ARG B 1 53 ? 2.58 -17.938 4.215 1 98.56 53 ARG B O 1
ATOM 1591 N N . GLU B 1 54 ? 1.971 -15.859 3.496 1 98.06 54 GLU B N 1
ATOM 1592 C CA . GLU B 1 54 ? 1.274 -16.359 2.312 1 98.06 54 GLU B CA 1
ATOM 1593 C C . GLU B 1 54 ? 2.23 -17.094 1.377 1 98.06 54 GLU B C 1
ATOM 1595 O O . GLU B 1 54 ? 1.866 -18.109 0.785 1 98.06 54 GLU B O 1
ATOM 1600 N N . ALA B 1 55 ? 3.447 -16.562 1.192 1 97.81 55 ALA B N 1
ATOM 1601 C CA . ALA B 1 55 ? 4.441 -17.234 0.36 1 97.81 55 ALA B CA 1
ATOM 1602 C C . ALA B 1 55 ? 4.746 -18.625 0.888 1 97.81 55 ALA B C 1
ATOM 1604 O O . ALA B 1 55 ? 4.77 -19.594 0.123 1 97.81 55 ALA B O 1
ATOM 1605 N N . MET B 1 56 ? 4.973 -18.672 2.176 1 97.19 56 MET B N 1
ATOM 1606 C CA . MET B 1 56 ? 5.262 -19.969 2.797 1 97.19 56 MET B CA 1
ATOM 1607 C C . MET B 1 56 ? 4.09 -20.922 2.627 1 97.19 56 MET B C 1
ATOM 1609 O O . MET B 1 56 ? 4.277 -22.078 2.219 1 97.19 56 MET B O 1
ATOM 1613 N N . GLU B 1 57 ? 2.873 -20.516 2.91 1 95.81 57 GLU B N 1
ATOM 1614 C CA . GLU B 1 57 ? 1.682 -21.359 2.857 1 95.81 57 GLU B CA 1
ATOM 1615 C C . GLU B 1 57 ? 1.425 -21.859 1.442 1 95.81 57 GLU B C 1
ATOM 1617 O O . GLU B 1 57 ? 1.067 -23.031 1.251 1 95.81 57 GLU B O 1
ATOM 1622 N N . GLU B 1 58 ? 1.668 -20.969 0.435 1 95.38 58 GLU B N 1
ATOM 1623 C CA . GLU B 1 58 ? 1.244 -21.312 -0.919 1 95.38 58 GLU B CA 1
ATOM 1624 C C . GLU B 1 58 ? 2.387 -21.938 -1.715 1 95.38 58 GLU B C 1
ATOM 1626 O O . GLU B 1 58 ? 2.152 -22.656 -2.693 1 95.38 58 GLU B O 1
ATOM 1631 N N . THR B 1 59 ? 3.674 -21.688 -1.327 1 95.56 59 THR B N 1
ATOM 1632 C CA . THR B 1 59 ? 4.77 -22.078 -2.207 1 95.56 59 THR B CA 1
ATOM 1633 C C . THR B 1 59 ? 5.863 -22.797 -1.423 1 95.56 59 THR B C 1
ATOM 1635 O O . THR B 1 59 ? 6.801 -23.344 -2.012 1 95.56 59 THR B O 1
ATOM 1638 N N . SER B 1 60 ? 5.785 -22.812 -0.098 1 95.88 60 SER B N 1
ATOM 1639 C CA . SER B 1 60 ? 6.785 -23.375 0.796 1 95.88 60 SER B CA 1
ATOM 1640 C C . SER B 1 60 ? 8.117 -22.641 0.678 1 95.88 60 SER B C 1
ATOM 1642 O O . SER B 1 60 ? 9.18 -23.234 0.909 1 95.88 60 SER B O 1
ATOM 1644 N N . LEU B 1 61 ? 8.055 -21.406 0.257 1 96.62 61 LEU B N 1
ATOM 1645 C CA . LEU B 1 61 ? 9.266 -20.609 0.109 1 96.62 61 LEU B CA 1
ATOM 1646 C C . LEU B 1 61 ? 9.375 -19.578 1.225 1 96.62 61 LEU B C 1
ATOM 1648 O O . LEU B 1 61 ? 8.367 -18.984 1.637 1 96.62 61 LEU B O 1
ATOM 1652 N N . GLU B 1 62 ? 10.555 -19.438 1.691 1 98 62 GLU B N 1
ATOM 1653 C CA . GLU B 1 62 ? 10.891 -18.297 2.559 1 98 62 GLU B CA 1
ATOM 1654 C C . GLU B 1 62 ? 11.336 -17.094 1.744 1 98 62 GLU B C 1
ATOM 1656 O O . GLU B 1 62 ? 12.25 -17.203 0.925 1 98 62 GLU B O 1
ATOM 1661 N N . VAL B 1 63 ? 10.68 -15.953 1.977 1 98.44 63 VAL B N 1
ATOM 1662 C CA . VAL B 1 63 ? 10.945 -14.805 1.122 1 98.44 63 VAL B CA 1
ATOM 1663 C C . VAL B 1 63 ? 11.117 -13.547 1.981 1 98.44 63 VAL B C 1
ATOM 1665 O O . VAL B 1 63 ? 10.688 -13.523 3.139 1 98.44 63 VAL B O 1
ATOM 1668 N N . GLU B 1 64 ? 11.828 -12.562 1.473 1 98.56 64 GLU B N 1
ATOM 1669 C CA . GLU B 1 64 ? 11.969 -11.227 2.047 1 98.56 64 GLU B CA 1
ATOM 1670 C C . GLU B 1 64 ? 11.578 -10.148 1.039 1 98.56 64 GLU B C 1
ATOM 1672 O O . GLU B 1 64 ? 11.891 -10.258 -0.147 1 98.56 64 GLU B O 1
ATOM 1677 N N . PRO B 1 65 ? 10.891 -9.148 1.509 1 98.69 65 PRO B N 1
ATOM 1678 C CA . PRO B 1 65 ? 10.602 -8.047 0.585 1 98.69 65 PRO B CA 1
ATOM 1679 C C . PRO B 1 65 ? 11.844 -7.25 0.21 1 98.69 65 PRO B C 1
ATOM 1681 O O . PRO B 1 65 ? 12.719 -7.031 1.053 1 98.69 65 PRO B O 1
ATOM 1684 N N . ILE B 1 66 ? 11.898 -6.785 -1.017 1 97.94 66 ILE B N 1
ATOM 1685 C CA . ILE B 1 66 ? 12.984 -5.891 -1.413 1 97.94 66 ILE B CA 1
ATOM 1686 C C . ILE B 1 66 ? 12.406 -4.562 -1.897 1 97.94 66 ILE B C 1
ATOM 1688 O O . ILE B 1 66 ? 13.109 -3.555 -1.956 1 97.94 66 ILE B O 1
ATOM 1692 N N . ASP B 1 67 ? 11.172 -4.57 -2.301 1 98.44 67 ASP B N 1
ATOM 1693 C CA . ASP B 1 67 ? 10.484 -3.365 -2.752 1 98.44 67 ASP B CA 1
ATOM 1694 C C . ASP B 1 67 ? 8.969 -3.562 -2.748 1 98.44 67 ASP B C 1
ATOM 1696 O O . ASP B 1 67 ? 8.484 -4.68 -2.572 1 98.44 67 ASP B O 1
ATOM 1700 N N . ILE B 1 68 ? 8.258 -2.479 -2.777 1 98.88 68 ILE B N 1
ATOM 1701 C CA . ILE B 1 68 ? 6.836 -2.471 -3.086 1 98.88 68 ILE B CA 1
ATOM 1702 C C . ILE B 1 68 ? 6.617 -1.955 -4.508 1 98.88 68 ILE B C 1
ATOM 1704 O O . ILE B 1 68 ? 6.977 -0.819 -4.824 1 98.88 68 ILE B O 1
ATOM 1708 N N . LEU B 1 69 ? 6.055 -2.805 -5.367 1 98.88 69 LEU B N 1
ATOM 1709 C CA . LEU B 1 69 ? 5.781 -2.385 -6.734 1 98.88 69 LEU B CA 1
ATOM 1710 C C . LEU B 1 69 ? 4.723 -1.289 -6.77 1 98.88 69 LEU B C 1
ATOM 1712 O O . LEU B 1 69 ? 4.828 -0.339 -7.547 1 98.88 69 LEU B O 1
ATOM 1716 N N . GLY B 1 70 ? 3.693 -1.542 -5.945 1 98.81 70 GLY B N 1
ATOM 1717 C CA . GLY B 1 70 ? 2.582 -0.605 -5.941 1 98.81 70 GLY B CA 1
ATOM 1718 C C . GLY B 1 70 ? 1.392 -1.095 -5.141 1 98.81 70 GLY B C 1
ATOM 1719 O O . GLY B 1 70 ? 1.483 -2.104 -4.438 1 98.81 70 GLY B O 1
ATOM 1720 N N . VAL B 1 71 ? 0.389 -0.286 -5.152 1 98.94 71 VAL B N 1
ATOM 1721 C CA . VAL B 1 71 ? -0.882 -0.594 -4.508 1 98.94 71 VAL B CA 1
ATOM 1722 C C . VAL B 1 71 ? -2.01 -0.55 -5.535 1 98.94 71 VAL B C 1
ATOM 1724 O O . VAL B 1 71 ? -2.23 0.478 -6.18 1 98.94 71 VAL B O 1
ATOM 1727 N N . TYR B 1 72 ? -2.666 -1.652 -5.672 1 98.94 72 TYR B N 1
ATOM 1728 C CA . TYR B 1 72 ? -3.754 -1.807 -6.629 1 98.94 72 TYR B CA 1
ATOM 1729 C C . TYR B 1 72 ? -5.094 -1.938 -5.914 1 98.94 72 TYR B C 1
ATOM 1731 O O . TYR B 1 72 ? -5.309 -2.885 -5.156 1 98.94 72 TYR B O 1
ATOM 1739 N N . SER B 1 73 ? -6.004 -0.98 -6.203 1 98.88 73 SER B N 1
ATOM 1740 C CA . SER B 1 73 ? -7.199 -0.88 -5.371 1 98.88 73 SER B CA 1
ATOM 1741 C C . SER B 1 73 ? -8.43 -0.538 -6.203 1 98.88 73 SER B C 1
ATOM 1743 O O . SER B 1 73 ? -9.383 0.055 -5.695 1 98.88 73 SER B O 1
ATOM 1745 N N . ASP B 1 74 ? -8.383 -0.783 -7.512 1 98.75 74 ASP B N 1
ATOM 1746 C CA . ASP B 1 74 ? -9.594 -0.638 -8.312 1 98.75 74 ASP B CA 1
ATOM 1747 C C . ASP B 1 74 ? -10.727 -1.5 -7.766 1 98.75 74 ASP B C 1
ATOM 1749 O O . ASP B 1 74 ? -10.562 -2.711 -7.598 1 98.75 74 ASP B O 1
ATOM 1753 N N . PRO B 1 75 ? -11.898 -0.868 -7.527 1 98.44 75 PRO B N 1
ATOM 1754 C CA . PRO B 1 75 ? -13 -1.632 -6.926 1 98.44 75 PRO B CA 1
ATOM 1755 C C . PRO B 1 75 ? -13.445 -2.807 -7.793 1 98.44 75 PRO B C 1
ATOM 1757 O O . PRO B 1 75 ? -14.102 -3.725 -7.301 1 98.44 75 PRO B O 1
ATOM 1760 N N . ARG B 1 76 ? -13.086 -2.863 -9.016 1 98.19 76 ARG B N 1
ATOM 1761 C CA . ARG B 1 76 ? -13.586 -3.871 -9.945 1 98.19 76 ARG B CA 1
ATOM 1762 C C . ARG B 1 76 ? -12.555 -4.973 -10.164 1 98.19 76 ARG B C 1
ATOM 1764 O O . ARG B 1 76 ? -12.812 -5.938 -10.883 1 98.19 76 ARG B O 1
ATOM 1771 N N . ARG B 1 77 ? -11.391 -4.867 -9.516 1 98.5 77 ARG B N 1
ATOM 1772 C CA . ARG B 1 77 ? -10.305 -5.785 -9.859 1 98.5 77 ARG B CA 1
ATOM 1773 C C . ARG B 1 77 ? -10.633 -7.203 -9.406 1 98.5 77 ARG B C 1
ATOM 1775 O O . ARG B 1 77 ? -10.125 -8.172 -9.977 1 98.5 77 ARG B O 1
ATOM 1782 N N . ASP B 1 78 ? -11.32 -7.344 -8.359 1 98 78 ASP B N 1
ATOM 1783 C CA . ASP B 1 78 ? -11.797 -8.617 -7.824 1 98 78 ASP B CA 1
ATOM 1784 C C . ASP B 1 78 ? -13.32 -8.648 -7.766 1 98 78 ASP B C 1
ATOM 1786 O O . ASP B 1 78 ? -13.938 -7.863 -7.039 1 98 78 ASP B O 1
ATOM 1790 N N . PRO B 1 79 ? -13.938 -9.539 -8.539 1 97.56 79 PRO B N 1
ATOM 1791 C CA . PRO B 1 79 ? -15.398 -9.547 -8.617 1 97.56 79 PRO B CA 1
ATOM 1792 C C . PRO B 1 79 ? -16.062 -9.922 -7.289 1 97.56 79 PRO B C 1
ATOM 1794 O O . PRO B 1 79 ? -17.266 -9.75 -7.129 1 97.56 79 PRO B O 1
ATOM 1797 N N . ARG B 1 80 ? -15.383 -10.469 -6.34 1 96.06 80 ARG B N 1
ATOM 1798 C CA . ARG B 1 80 ? -15.953 -10.914 -5.074 1 96.06 80 ARG B CA 1
ATOM 1799 C C . ARG B 1 80 ? -16.188 -9.742 -4.137 1 96.06 80 ARG B C 1
ATOM 1801 O O . ARG B 1 80 ? -17.219 -9.672 -3.465 1 96.06 80 ARG B O 1
ATOM 1808 N N . LYS B 1 81 ? -15.297 -8.828 -4.051 1 97 81 LYS B N 1
ATOM 1809 C CA . LYS B 1 81 ? -15.375 -7.652 -3.191 1 97 81 LYS B CA 1
ATOM 1810 C C . LYS B 1 81 ? -14.289 -6.641 -3.539 1 97 81 LYS B C 1
ATOM 1812 O O . LYS B 1 81 ? -13.438 -6.906 -4.395 1 97 81 LYS B O 1
ATOM 1817 N N . HIS B 1 82 ? -14.336 -5.516 -2.965 1 98.31 82 HIS B N 1
ATOM 1818 C CA . HIS B 1 82 ? -13.312 -4.492 -3.145 1 98.31 82 HIS B CA 1
ATOM 1819 C C . HIS B 1 82 ? -12.039 -4.852 -2.379 1 98.31 82 HIS B C 1
ATOM 1821 O O . HIS B 1 82 ? -11.992 -4.727 -1.153 1 98.31 82 HIS B O 1
ATOM 1827 N N . ILE B 1 83 ? -11.062 -5.223 -3.174 1 98.38 83 ILE B N 1
ATOM 1828 C CA . ILE B 1 83 ? -9.773 -5.641 -2.633 1 98.38 83 ILE B CA 1
ATOM 1829 C C . ILE B 1 83 ? -8.734 -4.547 -2.873 1 98.38 83 ILE B C 1
ATOM 1831 O O . ILE B 1 83 ? -8.688 -3.959 -3.957 1 98.38 83 ILE B O 1
ATOM 1835 N N . MET B 1 84 ? -7.953 -4.215 -1.896 1 98.81 84 MET B N 1
ATOM 1836 C CA . MET B 1 84 ? -6.766 -3.371 -2.008 1 98.81 84 MET B CA 1
ATOM 1837 C C . MET B 1 84 ? -5.496 -4.18 -1.76 1 98.81 84 MET B C 1
ATOM 1839 O O . MET B 1 84 ? -5.199 -4.539 -0.62 1 98.81 84 MET B O 1
ATOM 1843 N N . SER B 1 85 ? -4.727 -4.375 -2.801 1 98.88 85 SER B N 1
ATOM 1844 C CA . SER B 1 85 ? -3.564 -5.25 -2.697 1 98.88 85 SER B CA 1
ATOM 1845 C C . SER B 1 85 ? -2.268 -4.445 -2.689 1 98.88 85 SER B C 1
ATOM 1847 O O . SER B 1 85 ? -2.039 -3.619 -3.572 1 98.88 85 SER B O 1
ATOM 1849 N N . VAL B 1 86 ? -1.47 -4.637 -1.682 1 98.94 86 VAL B N 1
ATOM 1850 C CA . VAL B 1 86 ? -0.064 -4.25 -1.737 1 98.94 86 VAL B CA 1
ATOM 1851 C C . VAL B 1 86 ? 0.738 -5.316 -2.479 1 98.94 86 VAL B C 1
ATOM 1853 O O . VAL B 1 86 ? 0.737 -6.484 -2.088 1 98.94 86 VAL B O 1
ATOM 1856 N N . VAL B 1 87 ? 1.381 -4.93 -3.553 1 98.94 87 VAL B N 1
ATOM 1857 C CA . VAL B 1 87 ? 2.18 -5.883 -4.32 1 98.94 87 VAL B CA 1
ATOM 1858 C C . VAL B 1 87 ? 3.658 -5.703 -3.982 1 98.94 87 VAL B C 1
ATOM 1860 O O . VAL B 1 87 ? 4.25 -4.664 -4.281 1 98.94 87 VAL B O 1
ATOM 1863 N N . PHE B 1 88 ? 4.246 -6.754 -3.389 1 98.94 88 PHE B N 1
ATOM 1864 C CA . PHE B 1 88 ? 5.656 -6.754 -3.023 1 98.94 88 PHE B CA 1
ATOM 1865 C C . PHE B 1 88 ? 6.5 -7.398 -4.117 1 98.94 88 PHE B C 1
ATOM 1867 O O . PHE B 1 88 ? 6.066 -8.359 -4.754 1 98.94 88 PHE B O 1
ATOM 1874 N N . VAL B 1 89 ? 7.629 -6.848 -4.309 1 98.88 89 VAL B N 1
ATOM 1875 C CA . VAL B 1 89 ? 8.719 -7.551 -4.973 1 98.88 89 VAL B CA 1
ATOM 1876 C C . VAL B 1 89 ? 9.641 -8.18 -3.932 1 98.88 89 VAL B C 1
ATOM 1878 O O . VAL B 1 89 ? 10.133 -7.492 -3.033 1 98.88 89 VAL B O 1
ATOM 1881 N N . GLY B 1 90 ? 9.789 -9.477 -4.016 1 98.69 90 GLY B N 1
ATOM 1882 C CA . GLY B 1 90 ? 10.57 -10.172 -3 1 98.69 90 GLY B CA 1
ATOM 1883 C C . GLY B 1 90 ? 11.703 -10.992 -3.576 1 98.69 90 GLY B C 1
ATOM 1884 O O . GLY B 1 90 ? 11.812 -11.148 -4.797 1 98.69 90 GLY B O 1
ATOM 1885 N N . ILE B 1 91 ? 12.5 -11.5 -2.664 1 98.44 91 ILE B N 1
ATOM 1886 C CA . ILE B 1 91 ? 13.562 -12.445 -3.004 1 98.44 91 ILE B CA 1
ATOM 1887 C C . ILE B 1 91 ? 13.398 -13.719 -2.186 1 98.44 91 ILE B C 1
ATOM 1889 O O . ILE B 1 91 ? 12.93 -13.68 -1.046 1 98.44 91 ILE B O 1
ATOM 1893 N N . ILE B 1 92 ? 13.703 -14.836 -2.818 1 97.69 92 ILE B N 1
ATOM 1894 C CA . ILE B 1 92 ? 13.664 -16.141 -2.146 1 97.69 92 ILE B CA 1
ATOM 1895 C C . ILE B 1 92 ? 14.938 -16.328 -1.331 1 97.69 92 ILE B C 1
ATOM 1897 O O . ILE B 1 92 ? 16.047 -16.266 -1.872 1 97.69 92 ILE B O 1
ATOM 1901 N N . ILE B 1 93 ? 14.789 -16.562 -0.087 1 97.69 93 ILE B N 1
ATOM 1902 C CA . ILE B 1 93 ? 15.969 -16.656 0.758 1 97.69 93 ILE B CA 1
ATOM 1903 C C . ILE B 1 93 ? 16.078 -18.078 1.321 1 97.69 93 ILE B C 1
ATOM 1905 O O . ILE B 1 93 ? 17.031 -18.406 2.029 1 97.69 93 ILE B O 1
ATOM 1909 N N . GLY B 1 94 ? 15.07 -18.875 1.095 1 95.19 94 GLY B N 1
ATOM 1910 C CA . GLY B 1 94 ? 15.062 -20.25 1.567 1 95.19 94 GLY B CA 1
ATOM 1911 C C . GLY B 1 94 ? 13.773 -20.984 1.259 1 95.19 94 GLY B C 1
ATOM 1912 O O . GLY B 1 94 ? 13 -20.562 0.403 1 95.19 94 GLY B O 1
ATOM 1913 N N . GLY B 1 95 ? 13.68 -22.109 1.948 1 89.81 95 GLY B N 1
ATOM 1914 C CA . GLY B 1 95 ? 12.477 -22.906 1.778 1 89.81 95 GLY B CA 1
ATOM 1915 C C . GLY B 1 95 ? 12.68 -24.094 0.858 1 89.81 95 GLY B C 1
ATOM 1916 O O . GLY B 1 95 ? 13.797 -24.344 0.387 1 89.81 95 GLY B O 1
ATOM 1917 N N . SER B 1 96 ? 11.836 -24.938 0.964 1 73.31 96 SER B N 1
ATOM 1918 C CA . SER B 1 96 ? 11.922 -26.203 0.256 1 73.31 96 SER B CA 1
ATOM 1919 C C . SER B 1 96 ? 11.281 -26.109 -1.125 1 73.31 96 SER B C 1
ATOM 1921 O O . SER B 1 96 ? 11.133 -27.125 -1.812 1 73.31 96 SER B O 1
ATOM 1923 N N . GLY B 1 97 ? 10.914 -24.844 -1.474 1 59.5 97 GLY B N 1
ATOM 1924 C CA . GLY B 1 97 ? 10.195 -24.688 -2.725 1 59.5 97 GLY B CA 1
ATOM 1925 C C . GLY B 1 97 ? 10.859 -25.406 -3.889 1 59.5 97 GLY B C 1
ATOM 1926 O O . GLY B 1 97 ? 10.195 -25.75 -4.867 1 59.5 97 GLY B O 1
ATOM 1927 N N . LYS B 1 98 ? 12.328 -25.188 -3.904 1 52.38 98 LYS B N 1
ATOM 1928 C CA . LYS B 1 98 ? 13.023 -25.906 -4.973 1 52.38 98 LYS B CA 1
ATOM 1929 C C . LYS B 1 98 ? 12.562 -27.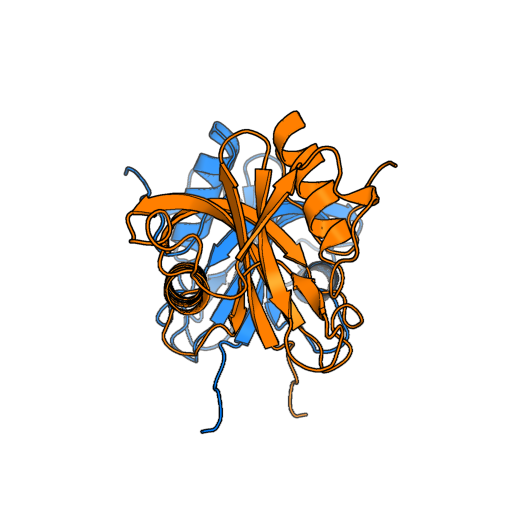359 -5.047 1 52.38 98 LYS B C 1
ATOM 1931 O O . LYS B 1 98 ? 12.562 -27.953 -6.121 1 52.38 98 LYS B O 1
ATOM 1936 N N . ALA B 1 99 ? 12.828 -27.953 -3.865 1 46.72 99 ALA B N 1
ATOM 1937 C CA . ALA B 1 99 ? 12.844 -29.406 -3.959 1 46.72 99 ALA B CA 1
ATOM 1938 C C . ALA B 1 99 ? 11.602 -29.922 -4.672 1 46.72 99 ALA B C 1
ATOM 1940 O O . ALA B 1 99 ? 11.672 -30.875 -5.449 1 46.72 99 ALA B O 1
ATOM 1941 N N . GLY B 1 100 ? 10.32 -29.719 -4.141 1 41.69 100 GLY B N 1
ATOM 1942 C CA . GLY B 1 100 ? 9.289 -30.516 -4.785 1 41.69 100 GLY B CA 1
ATOM 1943 C C . GLY B 1 100 ? 8.578 -29.766 -5.906 1 41.69 100 GLY B C 1
ATOM 1944 O O . GLY B 1 100 ? 7.891 -28.781 -5.664 1 41.69 100 GLY B O 1
ATOM 1945 N N . ASP B 1 101 ? 9.375 -29.469 -7.078 1 45.81 101 ASP B N 1
ATOM 1946 C CA . ASP B 1 101 ? 8.648 -29.234 -8.328 1 45.81 101 ASP B CA 1
ATOM 1947 C C . ASP B 1 101 ? 7.164 -29.531 -8.164 1 45.81 101 ASP B C 1
ATOM 1949 O O . ASP B 1 101 ? 6.371 -29.266 -9.07 1 45.81 101 ASP B O 1
ATOM 1953 N N . ASP B 1 102 ? 7.062 -30.312 -7.148 1 44.62 102 ASP B N 1
ATOM 1954 C CA . ASP B 1 102 ? 5.773 -30.984 -7.016 1 44.62 102 ASP B CA 1
ATOM 1955 C C . ASP B 1 102 ? 4.824 -30.188 -6.125 1 44.62 102 ASP B C 1
ATOM 1957 O O . ASP B 1 102 ? 3.855 -30.734 -5.594 1 44.62 102 ASP B O 1
ATOM 1961 N N . ALA B 1 103 ? 5.547 -29 -5.531 1 53.09 103 ALA B N 1
ATOM 1962 C CA . ALA B 1 103 ? 4.371 -28.453 -4.852 1 53.09 103 ALA B CA 1
ATOM 1963 C C . ALA B 1 103 ? 3.213 -28.281 -5.828 1 53.09 103 ALA B C 1
ATOM 1965 O O . ALA B 1 103 ? 3.34 -27.562 -6.828 1 53.09 103 ALA B O 1
ATOM 1966 N N . GLU B 1 104 ? 2.355 -29.062 -5.891 1 59.47 104 GLU B N 1
ATOM 1967 C CA . GLU B 1 104 ? 1.166 -29.109 -6.734 1 59.47 104 GLU B CA 1
ATOM 1968 C C . GLU B 1 104 ? 0.538 -27.719 -6.887 1 59.47 104 GLU B C 1
ATOM 1970 O O . GLU B 1 104 ? 0.262 -27.047 -5.891 1 59.47 104 GLU B O 1
ATOM 1975 N N . GLY B 1 105 ? 0.945 -26.984 -8.016 1 82.81 105 GLY B N 1
ATOM 1976 C CA . GLY B 1 105 ? 0.149 -25.828 -8.383 1 82.81 105 GLY B CA 1
ATOM 1977 C C . GLY B 1 105 ? 0.985 -24.578 -8.641 1 82.81 105 GLY B C 1
ATOM 1978 O O . GLY B 1 105 ? 0.465 -23.562 -9.086 1 82.81 105 GLY B O 1
ATOM 1979 N N . ILE B 1 106 ? 2.459 -24.75 -8.375 1 92.12 106 ILE B N 1
ATOM 1980 C CA . ILE B 1 106 ? 3.32 -23.609 -8.656 1 92.12 106 ILE B CA 1
ATOM 1981 C C . ILE B 1 106 ? 3.812 -23.672 -10.102 1 92.12 106 ILE B C 1
ATOM 1983 O O . ILE B 1 106 ? 4.172 -24.75 -10.594 1 92.12 106 ILE B O 1
ATOM 1987 N N . GLU B 1 107 ? 3.873 -22.531 -10.773 1 94.88 107 GLU B N 1
ATOM 1988 C CA . GLU B 1 107 ? 4.34 -22.422 -12.148 1 94.88 107 GLU B CA 1
ATOM 1989 C C . GLU B 1 107 ? 5.289 -21.234 -12.32 1 94.88 107 GLU B C 1
ATOM 1991 O O . GLU B 1 107 ? 4.996 -20.125 -11.867 1 94.88 107 GLU B O 1
ATOM 1996 N N . TRP B 1 108 ? 6.449 -21.562 -12.922 1 96.69 108 TRP B N 1
ATOM 1997 C CA . TRP B 1 108 ? 7.371 -20.5 -13.305 1 96.69 108 TRP B CA 1
ATOM 1998 C C . TRP B 1 108 ? 7.117 -20.047 -14.742 1 96.69 108 TRP B C 1
ATOM 2000 O O . TRP B 1 108 ? 7.289 -20.828 -15.68 1 96.69 108 TRP B O 1
ATOM 2010 N N . VAL B 1 109 ? 6.746 -18.812 -14.938 1 97.56 109 VAL B N 1
ATOM 2011 C CA . VAL B 1 109 ? 6.336 -18.281 -16.234 1 97.56 109 VAL B CA 1
ATOM 2012 C C . VAL B 1 109 ? 7.391 -17.312 -16.75 1 97.56 109 VAL B C 1
ATOM 2014 O O . VAL B 1 109 ? 7.84 -16.422 -16.016 1 97.56 109 VAL B O 1
ATOM 2017 N N . GLU B 1 110 ? 7.762 -17.438 -18.031 1 98.38 110 GLU B N 1
ATOM 2018 C CA . GLU B 1 110 ? 8.664 -16.484 -18.656 1 98.38 110 GLU B CA 1
ATOM 2019 C C . GLU B 1 110 ? 8.055 -15.078 -18.688 1 98.38 110 GLU B C 1
ATOM 2021 O O . GLU B 1 110 ? 6.957 -14.891 -19.219 1 98.38 110 GLU B O 1
ATOM 2026 N N . LEU B 1 111 ? 8.789 -14.164 -18.125 1 98.19 111 LEU B N 1
ATOM 2027 C CA . LEU B 1 111 ? 8.281 -12.797 -18.094 1 98.19 111 LEU B CA 1
ATOM 2028 C C . LEU B 1 111 ? 8.039 -12.273 -19.5 1 98.19 111 LEU B C 1
ATOM 2030 O O . LEU B 1 111 ? 7.098 -11.508 -19.734 1 98.19 111 LEU B O 1
ATOM 2034 N N . ALA B 1 112 ? 8.836 -12.664 -20.406 1 97.81 112 ALA B N 1
ATOM 2035 C CA . ALA B 1 112 ? 8.719 -12.219 -21.797 1 97.81 112 ALA B CA 1
ATOM 2036 C C . ALA B 1 112 ? 7.438 -12.75 -22.438 1 97.81 112 ALA B C 1
ATOM 2038 O O . ALA B 1 112 ? 6.965 -12.211 -23.438 1 97.81 112 ALA B O 1
ATOM 2039 N N . ASP B 1 113 ? 6.793 -13.781 -21.859 1 97.5 113 ASP B N 1
ATOM 2040 C CA . ASP B 1 113 ? 5.684 -14.477 -22.5 1 97.5 113 ASP B CA 1
ATOM 2041 C C . ASP B 1 113 ? 4.383 -14.258 -21.734 1 97.5 113 ASP B C 1
ATOM 2043 O O . ASP B 1 113 ? 3.428 -15.031 -21.891 1 97.5 113 ASP B O 1
ATOM 2047 N N . ILE B 1 114 ? 4.344 -13.266 -20.922 1 98.12 114 ILE B N 1
ATOM 2048 C CA . ILE B 1 114 ? 3.182 -13.125 -20.047 1 98.12 114 ILE B CA 1
ATOM 2049 C C . ILE B 1 114 ? 1.939 -12.836 -20.891 1 98.12 114 ILE B C 1
ATOM 2051 O O . ILE B 1 114 ? 0.825 -13.195 -20.5 1 98.12 114 ILE B O 1
ATOM 2055 N N . GLU B 1 115 ? 2.107 -12.258 -22.031 1 98 115 GLU B N 1
ATOM 2056 C CA . GLU B 1 115 ? 0.955 -11.891 -22.859 1 98 115 GLU B CA 1
ATOM 2057 C C . GLU B 1 115 ? 0.284 -13.133 -23.438 1 98 115 GLU B C 1
ATOM 2059 O O . GLU B 1 115 ? -0.851 -13.062 -23.922 1 98 115 GLU B O 1
ATOM 2064 N N . ARG B 1 116 ? 0.902 -14.281 -23.391 1 97.12 116 ARG B N 1
ATOM 2065 C CA . ARG B 1 116 ? 0.396 -15.516 -23.984 1 97.12 116 ARG B CA 1
ATOM 2066 C C . ARG B 1 116 ? -0.316 -16.375 -22.938 1 97.12 116 ARG B C 1
ATOM 2068 O O . ARG B 1 116 ? -0.803 -17.453 -23.25 1 97.12 116 ARG B O 1
ATOM 2075 N N . GLN B 1 117 ? -0.408 -15.859 -21.75 1 97.31 117 GLN B N 1
ATOM 2076 C CA . GLN B 1 117 ? -1.006 -16.609 -20.656 1 97.31 117 GLN B CA 1
ATOM 2077 C C . GLN B 1 117 ? -2.316 -15.969 -20.203 1 97.31 117 GLN B C 1
ATOM 2079 O O . GLN B 1 117 ? -2.652 -14.859 -20.625 1 97.31 117 GLN B O 1
ATOM 2084 N N . GLN B 1 118 ? -3.049 -16.734 -19.469 1 97.56 118 GLN B N 1
ATOM 2085 C CA . GLN B 1 118 ? -4.27 -16.234 -18.844 1 97.56 118 GLN B CA 1
ATOM 2086 C C . GLN B 1 118 ? -4.078 -16.031 -17.359 1 97.56 118 GLN B C 1
ATOM 2088 O O . GLN B 1 118 ? -3.777 -16.969 -16.625 1 97.56 118 GLN B O 1
ATOM 2093 N N . PHE B 1 119 ? -4.324 -14.812 -16.922 1 98.56 119 PHE B N 1
ATOM 2094 C CA . PHE B 1 119 ? -4.094 -14.469 -15.531 1 98.56 119 PHE B CA 1
ATOM 2095 C C . PHE B 1 119 ? -5.402 -14.102 -14.836 1 98.56 119 PHE B C 1
ATOM 2097 O O . PHE B 1 119 ? -6.324 -13.594 -15.477 1 98.56 119 PHE B O 1
ATOM 2104 N N . ALA B 1 120 ? -5.461 -14.438 -13.594 1 98.5 120 ALA B N 1
ATOM 2105 C CA . ALA B 1 120 ? -6.594 -14.055 -12.75 1 98.5 120 ALA B CA 1
ATOM 2106 C C . ALA B 1 120 ? -6.555 -12.57 -12.414 1 98.5 120 ALA B C 1
ATOM 2108 O O . ALA B 1 120 ? -5.477 -11.977 -12.312 1 98.5 120 ALA B O 1
ATOM 2109 N N . PHE B 1 121 ? -7.719 -11.992 -12.25 1 98.44 121 PHE B N 1
ATOM 2110 C CA . PHE B 1 121 ? -7.852 -10.617 -11.789 1 98.44 121 PHE B CA 1
ATOM 2111 C C . PHE B 1 121 ? -7.117 -9.656 -12.719 1 98.44 121 PHE B C 1
ATOM 2113 O O . PHE B 1 121 ? -7.27 -9.734 -13.938 1 98.44 121 PHE B O 1
ATOM 2120 N N . ASP B 1 122 ? -6.402 -8.719 -12.148 1 98.62 122 ASP B N 1
ATOM 2121 C CA . ASP B 1 122 ? -5.641 -7.762 -12.945 1 98.62 122 ASP B CA 1
ATOM 2122 C C . ASP B 1 122 ? -4.145 -8.07 -12.898 1 98.62 122 ASP B C 1
ATOM 2124 O O . ASP B 1 122 ? -3.314 -7.176 -13.031 1 98.62 122 ASP B O 1
ATOM 2128 N N . HIS B 1 123 ? -3.834 -9.336 -12.703 1 98.88 123 HIS B N 1
ATOM 2129 C CA . HIS B 1 123 ? -2.443 -9.695 -12.453 1 98.88 123 HIS B CA 1
ATOM 2130 C C . HIS B 1 123 ? -1.593 -9.508 -13.703 1 98.88 123 HIS B C 1
ATOM 2132 O O . HIS B 1 123 ? -0.386 -9.266 -13.609 1 98.88 123 HIS B O 1
ATOM 2138 N N . ILE B 1 124 ? -2.242 -9.5 -14.875 1 98.62 124 ILE B N 1
ATOM 2139 C CA . ILE B 1 124 ? -1.487 -9.195 -16.078 1 98.62 124 ILE B CA 1
ATOM 2140 C C . ILE B 1 124 ? -1.021 -7.742 -16.047 1 98.62 124 ILE B C 1
ATOM 2142 O O . ILE B 1 124 ? 0.094 -7.43 -16.469 1 98.62 124 ILE B O 1
ATOM 2146 N N . THR B 1 125 ? -1.856 -6.859 -15.555 1 98.44 125 THR B N 1
ATOM 2147 C CA . THR B 1 125 ? -1.479 -5.457 -15.414 1 98.44 125 THR B CA 1
ATOM 2148 C C . THR B 1 125 ? -0.318 -5.309 -14.43 1 98.44 125 THR B C 1
ATOM 2150 O O . THR B 1 125 ? 0.614 -4.539 -14.68 1 98.44 125 THR B O 1
ATOM 2153 N N . ILE B 1 126 ? -0.359 -6.086 -13.367 1 98.75 126 ILE B N 1
ATOM 2154 C CA . ILE B 1 126 ? 0.69 -6.047 -12.359 1 98.75 126 ILE B CA 1
ATOM 2155 C C . ILE B 1 126 ? 2.012 -6.52 -12.961 1 98.75 126 ILE B C 1
ATOM 2157 O O . ILE B 1 126 ? 3.057 -5.898 -12.742 1 98.75 126 ILE B O 1
ATOM 2161 N N . LEU B 1 127 ? 1.932 -7.508 -13.75 1 98.81 127 LEU B N 1
ATOM 2162 C CA . LEU B 1 127 ? 3.143 -8.039 -14.359 1 98.81 127 LEU B CA 1
ATOM 2163 C C . LEU B 1 127 ? 3.693 -7.074 -15.406 1 98.81 127 LEU B C 1
ATOM 2165 O O . LEU B 1 127 ? 4.91 -6.941 -15.555 1 98.81 127 LEU B O 1
ATOM 2169 N N . ARG B 1 128 ? 2.814 -6.402 -16.156 1 98.38 128 ARG B N 1
ATOM 2170 C CA . ARG B 1 128 ? 3.256 -5.359 -17.078 1 98.38 128 ARG B CA 1
ATOM 2171 C C . ARG B 1 128 ? 3.967 -4.234 -16.328 1 98.38 128 ARG B C 1
ATOM 2173 O O . ARG B 1 128 ? 5.012 -3.754 -16.766 1 98.38 128 ARG B O 1
ATOM 2180 N N . ASP B 1 129 ? 3.412 -3.85 -15.266 1 98.62 129 ASP B N 1
ATOM 2181 C CA . ASP B 1 129 ? 4.027 -2.807 -14.445 1 98.62 129 ASP B CA 1
ATOM 2182 C C . ASP B 1 129 ? 5.371 -3.27 -13.891 1 98.62 129 ASP B C 1
ATOM 2184 O O . ASP B 1 129 ? 6.309 -2.479 -13.773 1 98.62 129 ASP B O 1
ATOM 2188 N N . TYR B 1 130 ? 5.461 -4.543 -13.547 1 98.75 130 TYR B N 1
ATOM 2189 C CA . TYR B 1 130 ? 6.711 -5.094 -13.031 1 98.75 130 TYR B CA 1
ATOM 2190 C C . TYR B 1 130 ? 7.809 -5.016 -14.086 1 98.75 130 TYR B C 1
ATOM 2192 O O . TYR B 1 130 ? 8.961 -4.688 -13.773 1 98.75 130 TYR B O 1
ATOM 2200 N N . LYS B 1 131 ? 7.406 -5.285 -15.32 1 98.19 131 LYS B N 1
ATOM 2201 C CA . LYS B 1 131 ? 8.375 -5.141 -16.406 1 98.19 131 LYS B CA 1
ATOM 2202 C C . LYS B 1 131 ? 8.883 -3.705 -16.5 1 98.19 131 LYS B C 1
ATOM 2204 O O . LYS B 1 131 ? 10.086 -3.475 -16.688 1 98.19 131 LYS B O 1
ATOM 2209 N N . LYS B 1 132 ? 8.016 -2.736 -16.422 1 97.56 132 LYS B N 1
ATOM 2210 C CA . LYS B 1 132 ? 8.398 -1.328 -16.438 1 97.56 132 LYS B CA 1
ATOM 2211 C C . LYS B 1 132 ? 9.273 -0.974 -15.242 1 97.56 132 LYS B C 1
ATOM 2213 O O . LYS B 1 132 ? 10.242 -0.225 -15.367 1 97.56 132 LYS B O 1
ATOM 2218 N N . TRP B 1 133 ? 8.852 -1.487 -14.109 1 97.75 133 TRP B N 1
ATOM 2219 C CA . TRP B 1 133 ? 9.602 -1.27 -12.875 1 97.75 133 TRP B CA 1
ATOM 2220 C C . TRP B 1 133 ? 11.047 -1.74 -13.016 1 97.75 133 TRP B C 1
ATOM 2222 O O . TRP B 1 133 ? 11.969 -1.071 -12.555 1 97.75 133 TRP B O 1
ATOM 2232 N N . LYS B 1 134 ? 11.258 -2.908 -13.609 1 97.44 134 LYS B N 1
ATOM 2233 C CA . LYS B 1 134 ? 12.602 -3.441 -13.82 1 97.44 134 LYS B CA 1
ATOM 2234 C C . LYS B 1 134 ? 13.438 -2.496 -14.672 1 97.44 134 LYS B C 1
ATOM 2236 O O . LYS B 1 134 ? 14.664 -2.426 -14.508 1 97.44 134 LYS B O 1
ATOM 2241 N N . ALA B 1 135 ? 12.75 -1.756 -15.531 1 94.56 135 ALA B N 1
ATOM 2242 C CA . ALA B 1 135 ? 13.445 -0.869 -16.469 1 94.56 135 ALA B CA 1
ATOM 2243 C C . ALA B 1 135 ? 13.734 0.482 -15.812 1 94.56 135 ALA B C 1
ATOM 2245 O O . ALA B 1 135 ? 14.805 1.06 -16.031 1 94.56 135 ALA B O 1
ATOM 2246 N N . SER B 1 136 ? 12.867 1.086 -14.977 1 91.81 136 SER B N 1
ATOM 2247 C CA . SER B 1 136 ? 13.008 2.492 -14.609 1 91.81 136 SER B CA 1
ATOM 2248 C C . SER B 1 136 ? 12.688 2.711 -13.141 1 91.81 136 SER B C 1
ATOM 2250 O O . SER B 1 136 ? 12.891 3.807 -12.609 1 91.81 136 SER B O 1
ATOM 2252 N N . GLY B 1 137 ? 12.195 1.669 -12.5 1 92.75 137 GLY B N 1
ATOM 2253 C CA . GLY B 1 137 ? 11.789 1.847 -11.117 1 92.75 137 GLY B CA 1
ATOM 2254 C C . GLY B 1 137 ? 10.461 2.572 -10.969 1 92.75 137 GLY B C 1
ATOM 2255 O O . GLY B 1 137 ? 9.617 2.512 -11.867 1 92.75 137 GLY B O 1
ATOM 2256 N N . GLY B 1 138 ? 10.227 3.123 -9.734 1 93.88 138 GLY B N 1
ATOM 2257 C CA . GLY B 1 138 ? 8.977 3.82 -9.453 1 93.88 138 GLY B CA 1
ATOM 2258 C C . GLY B 1 138 ? 7.914 2.916 -8.859 1 93.88 138 GLY B C 1
ATOM 2259 O O . GLY B 1 138 ? 8.109 1.705 -8.75 1 93.88 138 GLY B O 1
ATOM 2260 N N . THR B 1 139 ? 6.855 3.547 -8.477 1 98.44 139 THR B N 1
ATOM 2261 C CA . THR B 1 139 ? 5.746 2.787 -7.91 1 98.44 139 THR B CA 1
ATOM 2262 C C . THR B 1 139 ? 4.488 2.963 -8.75 1 98.44 139 THR B C 1
ATOM 2264 O O . THR B 1 139 ? 4.426 3.846 -9.609 1 98.44 139 THR B O 1
ATOM 2267 N N . PHE B 1 140 ? 3.535 2.076 -8.539 1 98.31 140 PHE B N 1
ATOM 2268 C CA . PHE B 1 140 ? 2.34 2.01 -9.375 1 98.31 140 PHE B CA 1
ATOM 2269 C C . PHE B 1 140 ? 1.084 1.958 -8.508 1 98.31 140 PHE B C 1
ATOM 2271 O O . PHE B 1 140 ? 1.132 1.524 -7.359 1 98.31 140 PHE B O 1
ATOM 2278 N N . TRP B 1 141 ? 0.046 2.449 -9.062 1 98.5 141 TRP B N 1
ATOM 2279 C CA . TRP B 1 141 ? -1.285 2.375 -8.477 1 98.5 141 TRP B CA 1
ATOM 2280 C C . TRP B 1 141 ? -2.354 2.223 -9.555 1 98.5 141 TRP B C 1
ATOM 2282 O O . TRP B 1 141 ? -2.039 2.193 -10.742 1 98.5 141 TRP B O 1
ATOM 2292 N N . SER B 1 142 ? -3.598 2.168 -9.203 1 97.19 142 SER B N 1
ATOM 2293 C CA . SER B 1 142 ? -4.641 1.674 -10.094 1 97.19 142 SER B CA 1
ATOM 2294 C C . SER B 1 142 ? -4.836 2.611 -11.281 1 97.19 142 SER B C 1
ATOM 2296 O O . SER B 1 142 ? -5.023 2.158 -12.414 1 97.19 142 SER B O 1
ATOM 2298 N N . THR B 1 143 ? -4.785 3.891 -11.047 1 93.5 143 THR B N 1
ATOM 2299 C CA . THR B 1 143 ? -5.156 4.82 -12.102 1 93.5 143 THR B CA 1
ATOM 2300 C C . THR B 1 143 ? -3.914 5.461 -12.719 1 93.5 143 THR B C 1
ATOM 2302 O O . THR B 1 143 ? -4.02 6.398 -13.516 1 93.5 143 THR B O 1
ATOM 2305 N N . LYS B 1 144 ? -2.789 5 -12.328 1 94.81 144 LYS B N 1
ATOM 2306 C CA . LYS B 1 144 ? -1.584 5.582 -12.914 1 94.81 144 LYS B CA 1
ATOM 2307 C C . LYS B 1 144 ? -1.578 5.422 -14.43 1 94.81 144 LYS B C 1
ATOM 2309 O O . LYS B 1 144 ? -1.829 4.328 -14.945 1 94.81 144 LYS B O 1
ATOM 2314 N N . ARG B 1 145 ? -1.291 6.543 -15.023 1 83.12 145 ARG B N 1
ATOM 2315 C CA . ARG B 1 145 ? -1.19 6.5 -16.484 1 83.12 145 ARG B CA 1
ATOM 2316 C C . ARG B 1 145 ? 0.015 5.676 -16.922 1 83.12 145 ARG B C 1
ATOM 2318 O O . ARG B 1 145 ? 1.137 5.918 -16.469 1 83.12 145 ARG B O 1
ATOM 2325 N N . ARG B 1 146 ? -0.18 4.574 -17.625 1 81.5 146 ARG B N 1
ATOM 2326 C CA . ARG B 1 146 ? 0.84 3.617 -18.047 1 81.5 146 ARG B CA 1
ATOM 2327 C C . ARG B 1 146 ? 1.184 3.793 -19.531 1 81.5 146 ARG B C 1
ATOM 2329 O O . ARG B 1 146 ? 0.29 3.924 -20.359 1 81.5 146 ARG B O 1
ATOM 2336 N N . A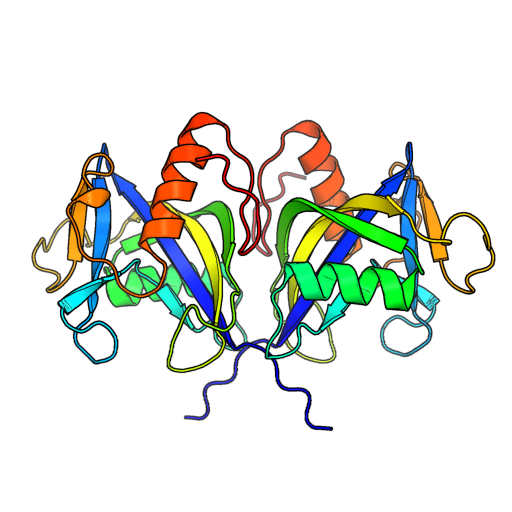SN B 1 147 ? 1.726 4.918 -19.953 1 61.72 147 ASN B N 1
ATOM 2337 C CA . ASN B 1 147 ? 2.018 5.164 -21.359 1 61.72 147 ASN B CA 1
ATOM 2338 C C . ASN B 1 147 ? 2.195 3.857 -22.125 1 61.72 147 ASN B C 1
ATOM 2340 O O . ASN B 1 147 ? 3.018 3.018 -21.766 1 61.72 147 ASN B O 1
ATOM 2344 N N . GLU B 1 148 ? 1.187 3.252 -22.625 1 50.03 148 GLU B N 1
ATOM 2345 C CA . GLU B 1 148 ? 1.381 2.133 -23.547 1 50.03 148 GLU B CA 1
ATOM 2346 C C . GLU B 1 148 ? 2.381 2.486 -24.641 1 50.03 148 GLU B C 1
ATOM 2348 O O . GLU B 1 148 ? 2.523 3.654 -25.016 1 50.03 148 GLU B O 1
#

Radius of gyration: 19.49 Å; Cα contacts (8 Å, |Δi|>4): 641; chains: 2; bounding box: 43×62×45 Å

Secondary structure (DSSP, 8-state):
-----PEEEEEEEEEETTEEEEEE--SSSSTT-EE-SEEEPPTTS-HHHHHHHHHHHHH-EEEEEEEEEEEE--TTSSTTS-EEEEEEEEEEEEESTTT-TTSTTEEEEEGGGGGGS-BSTTHHHHHHHHHHHHHH---EETT-----/-----PEEEEEEEEEETTEEEEEE--SSSSTT-EE-SEEEPPTTS-HHHHHHHHHHHHH-EEEEEEEEEEEE--TTSSTTS-EEEEEEEEEEEEESTTT-TTSTTEEEEEGGGGGGS-BSTTHHHHHHHHHHHHHH---EETT-----

Foldseek 3Di:
DPDDDAFEKEFEWEDDDQWTKWFAACDPDVHRFTEGQMTGDDPPDDNQVRVQVSCCVQQQFGKGFDDWQEWEFPQPQDVVGGYIYTYTYIYTDDGCSVPPCPPPTMDIGRLVCLVVGGHHGCVSVVSVSVVVCVVPNDHDYHPDDDPD/DPDDDAFEKEFEWEDDDQWTKWFAACDPDVHRFTEGQMTGDDPPDDNQVRVQVSCCVQQQFGKGFDDWQEWEFPQPQDVVGGYIYTYTYIYTPDGCSVPPCPPPTMDIGRLVCLVVGGHHGCVSVVSVSVVVCVVPNDHDYHPDDDPD

Sequence (296 aa):
MRYSNPTPTVDIILQQGSKVLMIRRKKDPFKGQLALPGGFVNEGETAEDAMKREAMEETSLEVEPIDILGVYSDPRRDPRKHIMSVVFVGIIIGGSGKAGDDAEGIEWVELADIERQQFAFDHITILRDYKKWKASGGTFWSTKRRNEMRYSNPTPTVDIILQQGSKVLMIRRKKDPFKGQLALPGGFVNEGETAEDAMKREAMEETSLEVEPIDILGVYSDPRRDPRKHIMSVVFVGIIIGGSGKAGDDAEGIEWVELADIERQQFAFDHITILRDYKKWKASGGTFWSTKRRNE

InterPro domains:
  IPR000086 NUDIX hydrolase domain [PF00293] (7-129)
  IPR000086 NUDIX hydrolase domain [PS51462] (5-135)
  IPR015797 NUDIX hydrolase-like domain superfamily [SSF55811] (2-134)
  IPR020476 NUDIX hydrolase [PR00502] (34-48)
  IPR020476 NUDIX hydrolase [PR00502] (48-63)

Solvent-accessible surface area (backbone atoms only — not comparable to full-atom values): 15977 Å² total; per-residue (Å²): 126,87,84,51,52,37,47,44,28,29,33,42,45,39,67,59,90,66,22,34,50,28,30,50,36,87,46,81,80,52,52,70,20,34,31,58,45,48,46,68,31,46,55,80,47,31,58,69,54,31,44,34,50,32,37,31,76,76,52,40,27,37,54,45,78,77,36,53,48,30,44,44,20,45,44,72,47,38,91,87,49,41,40,32,29,43,30,32,34,38,43,81,79,47,59,58,37,75,71,46,78,62,50,84,51,63,44,76,40,49,60,90,50,54,87,80,56,61,53,28,69,56,46,58,58,53,52,54,49,46,57,49,30,76,73,75,48,73,50,45,45,64,80,57,84,69,85,124,126,88,83,51,52,37,47,45,27,28,31,42,46,39,67,59,92,67,23,33,50,27,30,51,36,87,46,84,80,52,53,71,20,34,31,59,46,48,45,67,30,45,55,81,48,30,57,69,54,31,44,35,51,31,35,31,76,75,52,40,26,36,54,44,78,76,36,53,48,30,44,43,19,44,46,73,47,37,89,88,49,41,39,32,30,42,31,32,32,36,46,80,78,46,60,56,37,76,71,46,80,60,52,84,52,65,43,76,40,49,60,93,49,53,86,80,56,60,54,27,71,56,46,58,58,52,50,54,49,47,56,50,30,76,72,74,48,73,49,46,44,65,80,57,85,68,83,124

Nearest PDB structures (foldseek):
  3cng-assembly1_B  TM=7.959E-01  e=3.269E-10  Nitrosomonas europaea ATCC 19718
  2b0v-assembly1_A  TM=8.526E-01  e=6.606E-09  Nitrosomonas europaea
  4dyw-assembly1_A  TM=7.674E-01  e=4.901E-08  Burkholderia pseudomallei 1710b
  5gp0-assembly1_I  TM=7.194E-01  e=4.603E-08  Arabidopsis thaliana
  5mzf-assembly4_D  TM=6.835E-01  e=7.709E-07  Canis lupus familiaris

pLDDT: mean 93.05, std 13.64, range [36.31, 98.94]

Organism: Nitrososphaera gargensis (strain Ga9.2) (NCBI:txid1237085)